Protein AF-A0A8S2MDT3-F1 (afdb_monomer_lite)

Structure (mmCIF, N/CA/C/O backbone):
data_AF-A0A8S2MDT3-F1
#
_entry.id   AF-A0A8S2MDT3-F1
#
loop_
_atom_site.group_PDB
_atom_site.id
_atom_site.type_symbol
_atom_site.label_atom_id
_atom_site.label_alt_id
_atom_site.label_comp_id
_atom_site.label_asym_id
_atom_site.label_entity_id
_atom_site.label_seq_id
_atom_site.pdbx_PDB_ins_code
_atom_site.Cartn_x
_atom_site.Cartn_y
_atom_site.Cartn_z
_atom_site.occupancy
_atom_site.B_iso_or_equiv
_atom_site.auth_seq_id
_atom_site.auth_comp_id
_atom_site.auth_asym_id
_atom_site.auth_atom_id
_atom_site.pdbx_PDB_model_num
ATOM 1 N N . MET A 1 1 ? 21.316 -7.106 12.745 1.00 32.84 1 MET A N 1
ATOM 2 C CA . MET A 1 1 ? 19.859 -7.212 12.978 1.00 32.84 1 MET A CA 1
ATOM 3 C C . MET A 1 1 ? 19.404 -5.914 13.619 1.00 32.84 1 MET A C 1
ATOM 5 O O . MET A 1 1 ? 19.834 -5.624 14.725 1.00 32.84 1 MET A O 1
ATOM 9 N N . LEU A 1 2 ? 18.667 -5.089 12.878 1.00 38.81 2 LEU A N 1
ATOM 10 C CA . LEU A 1 2 ? 18.285 -3.731 13.274 1.00 38.81 2 LEU A CA 1
ATOM 11 C C . LEU A 1 2 ? 16.932 -3.779 14.002 1.00 38.81 2 LEU A C 1
ATOM 13 O O . LEU A 1 2 ? 15.963 -4.286 13.447 1.00 38.81 2 LEU A O 1
ATOM 17 N N . THR A 1 3 ? 16.862 -3.289 15.241 1.00 41.12 3 THR A N 1
ATOM 18 C CA . THR A 1 3 ? 15.637 -3.253 16.059 1.00 41.12 3 THR A CA 1
ATOM 19 C C . THR A 1 3 ? 15.026 -1.842 16.036 1.00 41.12 3 THR A C 1
ATOM 21 O O . THR A 1 3 ? 15.688 -0.843 16.307 1.00 41.12 3 THR A O 1
ATOM 24 N N . GLY A 1 4 ? 13.751 -1.744 15.647 1.00 45.62 4 GLY A N 1
ATOM 25 C CA . GLY A 1 4 ? 13.094 -0.524 15.151 1.00 45.62 4 GLY A CA 1
ATOM 26 C C . GLY A 1 4 ? 12.649 0.538 16.166 1.00 45.62 4 GLY A C 1
ATOM 27 O O . GLY A 1 4 ? 11.610 1.148 15.945 1.00 45.62 4 GLY A O 1
ATOM 28 N N . ARG A 1 5 ? 13.370 0.780 17.271 1.00 46.94 5 ARG A N 1
ATOM 29 C CA . ARG A 1 5 ? 12.983 1.833 18.246 1.00 46.94 5 ARG A CA 1
ATOM 30 C C . ARG A 1 5 ? 13.862 3.087 18.264 1.00 46.94 5 ARG A C 1
ATOM 32 O O . ARG A 1 5 ? 13.459 4.065 18.879 1.00 46.94 5 ARG A O 1
ATOM 39 N N . GLU A 1 6 ? 15.006 3.094 17.581 1.00 46.22 6 GLU A N 1
ATOM 40 C CA . GLU A 1 6 ? 15.964 4.221 17.633 1.00 46.22 6 GLU A CA 1
ATOM 41 C C . GLU A 1 6 ? 16.074 5.022 16.325 1.00 46.22 6 GLU A C 1
ATOM 43 O O . GLU A 1 6 ? 16.873 5.954 16.234 1.00 46.22 6 GLU A O 1
ATOM 48 N N . LYS A 1 7 ? 15.302 4.666 15.290 1.00 50.81 7 LYS A N 1
ATOM 49 C CA . LYS A 1 7 ? 15.446 5.245 13.948 1.00 50.81 7 LYS A CA 1
ATOM 50 C C . LYS A 1 7 ? 14.101 5.592 13.318 1.00 50.81 7 LYS A C 1
ATOM 52 O O . LYS A 1 7 ? 13.129 4.858 13.484 1.00 50.81 7 LYS A O 1
ATOM 57 N N . SER A 1 8 ? 14.091 6.678 12.552 1.00 58.50 8 SER A N 1
ATOM 58 C CA . SER A 1 8 ? 12.961 7.137 11.743 1.00 58.50 8 SER A CA 1
ATOM 59 C C . SER A 1 8 ? 13.223 6.849 10.266 1.00 58.50 8 SER A C 1
ATOM 61 O O . SER A 1 8 ? 14.366 6.910 9.806 1.00 58.50 8 SER A O 1
ATOM 63 N N . PHE A 1 9 ? 12.159 6.559 9.518 1.00 63.09 9 PHE A N 1
ATOM 64 C CA . PHE A 1 9 ? 12.210 6.374 8.069 1.00 63.09 9 PHE A CA 1
ATOM 65 C C . PHE A 1 9 ? 11.435 7.492 7.379 1.00 63.09 9 PHE A C 1
ATOM 67 O O . PHE A 1 9 ? 10.331 7.833 7.799 1.00 63.09 9 PHE A O 1
ATOM 74 N N . LEU A 1 10 ? 12.014 8.061 6.324 1.00 57.59 10 LEU A N 1
ATOM 75 C CA . LEU A 1 10 ? 11.386 9.099 5.506 1.00 57.59 10 LEU A CA 1
ATOM 76 C C . LEU A 1 10 ? 11.577 8.770 4.026 1.00 57.59 10 LEU A C 1
ATOM 78 O O . LEU A 1 10 ? 12.636 8.290 3.617 1.00 57.59 10 LEU A O 1
ATOM 82 N N . LEU A 1 11 ? 10.564 9.049 3.209 1.00 53.41 11 LEU A N 1
ATOM 83 C CA . LEU A 1 11 ? 10.695 9.002 1.756 1.00 53.41 11 LEU A CA 1
ATOM 84 C C . LEU A 1 11 ? 11.278 10.334 1.273 1.00 53.41 11 LEU A C 1
ATOM 86 O O . LEU A 1 11 ? 10.765 11.399 1.618 1.00 53.41 11 LEU A O 1
ATOM 90 N N . ARG A 1 12 ? 12.334 10.290 0.452 1.00 48.59 12 ARG A N 1
ATOM 91 C CA . ARG A 1 12 ? 12.869 11.486 -0.211 1.00 48.59 12 ARG A CA 1
ATOM 92 C C . ARG A 1 12 ? 12.790 11.330 -1.723 1.00 48.59 12 ARG A C 1
ATOM 94 O O . ARG A 1 12 ? 13.368 10.408 -2.301 1.00 48.59 12 ARG A O 1
ATOM 101 N N . LEU A 1 13 ? 12.121 12.287 -2.359 1.00 44.75 13 LEU A N 1
ATOM 102 C CA . LEU A 1 13 ? 12.128 12.462 -3.807 1.00 44.75 13 LEU A CA 1
ATOM 103 C C . LEU A 1 13 ? 13.533 12.919 -4.218 1.00 44.75 13 LEU A C 1
ATOM 105 O O . LEU A 1 13 ? 13.969 14.021 -3.884 1.00 44.75 13 LEU A O 1
ATOM 109 N N . ASN A 1 14 ? 14.270 12.048 -4.897 1.00 43.12 14 ASN A N 1
ATOM 110 C CA . ASN A 1 14 ? 15.526 12.392 -5.553 1.00 43.12 14 ASN A CA 1
ATOM 111 C C . ASN A 1 14 ? 15.372 11.994 -7.020 1.00 43.12 14 ASN A C 1
ATOM 113 O O . ASN A 1 14 ? 14.914 10.882 -7.291 1.00 43.12 14 ASN A O 1
ATOM 117 N N . ALA A 1 15 ? 15.722 12.904 -7.933 1.00 41.62 15 ALA A N 1
ATOM 118 C CA . ALA A 1 15 ? 15.142 13.065 -9.275 1.00 41.62 15 ALA A CA 1
ATOM 119 C C . ALA A 1 15 ? 15.153 11.851 -10.233 1.00 41.62 15 ALA A C 1
ATOM 121 O O . ALA A 1 15 ? 14.621 11.960 -11.331 1.00 41.62 15 ALA A O 1
ATOM 122 N N . PHE A 1 16 ? 15.717 10.701 -9.855 1.00 56.53 16 PHE A N 1
ATOM 123 C CA . PHE A 1 16 ? 15.832 9.548 -10.750 1.00 56.53 16 PHE A CA 1
ATOM 124 C C . PHE A 1 16 ? 15.476 8.178 -10.161 1.00 56.53 16 PHE A C 1
ATOM 126 O O . PHE A 1 16 ? 15.268 7.263 -10.950 1.00 56.53 16 PHE A O 1
ATOM 133 N N . LEU A 1 17 ? 15.387 7.994 -8.836 1.00 65.56 17 LEU A N 1
ATOM 134 C CA . LEU A 1 17 ? 15.218 6.645 -8.254 1.00 65.56 17 LEU A CA 1
ATOM 135 C C . LEU A 1 17 ? 14.200 6.532 -7.120 1.00 65.56 17 LEU A C 1
ATOM 137 O O . LEU A 1 17 ? 13.718 5.426 -6.915 1.00 65.56 17 LEU A O 1
ATOM 141 N N . ASN A 1 18 ? 13.859 7.634 -6.438 1.00 84.56 18 ASN A N 1
ATOM 142 C CA . ASN A 1 18 ? 13.083 7.660 -5.189 1.00 84.56 18 ASN A CA 1
ATOM 143 C C . ASN A 1 18 ? 13.621 6.700 -4.110 1.00 84.56 18 ASN A C 1
ATOM 145 O O . ASN A 1 18 ? 13.742 5.488 -4.286 1.00 84.56 18 ASN A O 1
ATOM 149 N N . ILE A 1 19 ? 13.997 7.268 -2.966 1.00 85.31 19 ILE A N 1
ATOM 150 C CA . ILE A 1 19 ? 14.724 6.535 -1.929 1.00 85.31 19 ILE A CA 1
ATOM 151 C C . ILE A 1 19 ? 13.962 6.550 -0.615 1.00 85.31 19 ILE A C 1
ATOM 153 O O . ILE A 1 19 ? 13.401 7.577 -0.222 1.00 85.31 19 ILE A O 1
ATOM 157 N N . LEU A 1 20 ? 14.012 5.425 0.089 1.00 86.50 20 LEU A N 1
ATOM 158 C CA . LEU A 1 20 ? 13.668 5.370 1.499 1.00 86.50 20 LEU A CA 1
ATOM 159 C C . LEU A 1 20 ? 14.947 5.585 2.301 1.00 86.50 20 LEU A C 1
ATOM 161 O O . LEU A 1 20 ? 15.916 4.837 2.139 1.00 86.50 20 LEU A O 1
ATOM 165 N N . VAL A 1 21 ? 14.959 6.604 3.153 1.00 89.00 21 VAL A N 1
ATOM 166 C CA . VAL A 1 21 ? 16.099 6.903 4.020 1.00 89.00 21 VAL A CA 1
ATOM 167 C C . VAL A 1 21 ? 15.823 6.464 5.448 1.00 89.00 21 VAL A C 1
ATOM 169 O O . VAL A 1 21 ? 14.686 6.504 5.911 1.00 89.00 21 VAL A O 1
ATOM 172 N N . CYS A 1 22 ? 16.883 6.064 6.138 1.00 87.81 22 CYS A N 1
ATOM 173 C CA . CYS A 1 22 ? 16.899 5.792 7.566 1.00 87.81 22 CYS A CA 1
ATOM 174 C C . CYS A 1 22 ? 17.744 6.871 8.249 1.00 87.81 22 CYS A C 1
ATOM 176 O O . CYS A 1 22 ? 18.807 7.223 7.746 1.00 87.81 22 CYS A O 1
ATOM 178 N N . LEU A 1 23 ? 17.292 7.393 9.384 1.00 89.94 23 LEU A N 1
ATOM 179 C CA . LEU A 1 23 ? 17.988 8.440 10.133 1.00 89.94 23 LEU A CA 1
ATOM 180 C C . LEU A 1 23 ? 17.752 8.277 11.638 1.00 89.94 23 LEU A C 1
ATOM 182 O O . LEU A 1 23 ? 16.787 7.631 12.055 1.00 89.94 23 LEU A O 1
ATOM 186 N N . GLY A 1 24 ? 18.639 8.852 12.450 1.00 82.12 24 GLY A N 1
ATOM 187 C CA . GLY A 1 24 ? 18.414 9.003 13.885 1.00 82.12 24 GLY A CA 1
ATOM 188 C C . GLY A 1 24 ? 17.185 9.873 14.156 1.00 82.12 24 GLY A C 1
ATOM 189 O O . GLY A 1 24 ? 16.818 10.717 13.338 1.00 82.12 24 GLY A O 1
ATOM 190 N N . ILE A 1 25 ? 16.534 9.669 15.305 1.00 85.19 25 ILE A N 1
ATOM 191 C CA . ILE A 1 25 ? 15.356 10.464 15.713 1.00 85.19 25 ILE A CA 1
ATOM 192 C C . ILE A 1 25 ? 15.689 11.966 15.785 1.00 85.19 25 ILE A C 1
ATOM 194 O O . ILE A 1 25 ? 14.835 12.806 15.520 1.00 85.19 25 ILE A O 1
ATOM 198 N N . ASP A 1 26 ? 16.943 12.297 16.086 1.00 84.44 26 ASP A N 1
ATOM 199 C CA . ASP A 1 26 ? 17.492 13.654 16.112 1.00 84.44 26 ASP A CA 1
ATOM 200 C C . ASP A 1 26 ? 17.796 14.242 14.718 1.00 84.44 26 ASP A C 1
ATOM 202 O O . ASP A 1 26 ? 18.286 15.365 14.616 1.00 84.44 26 ASP A O 1
ATOM 206 N N . GLY A 1 27 ? 17.527 13.503 13.638 1.00 85.50 27 GLY A N 1
ATOM 207 C CA . GLY A 1 27 ? 17.833 13.918 12.269 1.00 85.50 27 GLY A CA 1
ATOM 208 C C . GLY A 1 27 ? 19.234 13.537 11.784 1.00 85.50 27 GLY A C 1
ATOM 209 O O . GLY A 1 27 ? 19.546 13.749 10.611 1.00 85.50 27 GLY A O 1
ATOM 210 N N . SER A 1 28 ? 20.089 12.981 12.646 1.00 88.00 28 SER A N 1
ATOM 211 C CA . SER A 1 28 ? 21.475 12.651 12.307 1.00 88.00 28 SER A CA 1
ATOM 212 C C . SER A 1 28 ? 21.601 11.344 11.511 1.00 88.00 28 SER A C 1
ATOM 214 O O . SER A 1 28 ? 20.660 10.556 11.399 1.00 88.00 28 SER A O 1
ATOM 216 N N . ASN A 1 29 ? 22.801 11.081 10.979 1.00 90.12 29 ASN A N 1
ATOM 217 C CA . ASN A 1 29 ? 23.184 9.781 10.408 1.00 90.12 29 ASN A CA 1
ATOM 218 C C . ASN A 1 29 ? 22.249 9.267 9.297 1.00 90.12 29 ASN A C 1
ATOM 220 O O . ASN A 1 29 ? 21.955 8.074 9.226 1.00 90.12 29 ASN A O 1
ATOM 224 N N . GLN A 1 30 ? 21.776 10.167 8.433 1.00 89.81 30 GLN A N 1
ATOM 225 C CA . GLN A 1 30 ? 20.915 9.803 7.314 1.00 89.81 30 GLN A CA 1
ATOM 226 C C . GLN A 1 30 ? 21.643 8.861 6.342 1.00 89.81 30 GLN A C 1
ATOM 228 O O . GLN A 1 30 ? 22.677 9.211 5.772 1.00 89.81 30 GLN A O 1
ATOM 233 N N . THR A 1 31 ? 21.055 7.696 6.083 1.00 89.12 31 THR A N 1
ATOM 234 C CA . THR A 1 31 ? 21.530 6.723 5.094 1.00 89.12 31 THR A CA 1
ATOM 235 C C . THR A 1 31 ? 20.406 6.308 4.149 1.00 89.12 31 THR A C 1
ATOM 237 O O . THR A 1 31 ? 19.223 6.373 4.486 1.00 89.12 31 THR A O 1
ATOM 240 N N . THR A 1 32 ? 20.761 5.888 2.932 1.00 90.25 32 THR A N 1
ATOM 241 C CA . THR A 1 32 ? 19.789 5.278 2.010 1.00 90.25 32 THR A CA 1
ATOM 242 C C . THR A 1 32 ? 19.553 3.836 2.430 1.00 90.25 32 THR A C 1
ATOM 244 O O . THR A 1 32 ? 20.489 3.040 2.422 1.00 90.25 32 THR A O 1
ATOM 247 N N . PHE A 1 33 ? 18.309 3.503 2.771 1.00 91.62 33 PHE A N 1
ATOM 248 C CA . PHE A 1 33 ? 17.921 2.151 3.156 1.00 91.62 33 PHE A CA 1
ATOM 249 C C . PHE A 1 33 ? 17.527 1.311 1.943 1.00 91.62 33 PHE A C 1
ATOM 251 O O . PHE A 1 33 ? 17.997 0.194 1.798 1.00 91.62 33 PHE A O 1
ATOM 258 N N . THR A 1 34 ? 16.710 1.845 1.035 1.00 93.88 34 THR A N 1
ATOM 259 C CA . THR A 1 34 ? 16.328 1.185 -0.228 1.00 93.88 34 THR A CA 1
ATOM 260 C C . THR A 1 34 ? 15.988 2.234 -1.289 1.00 93.88 34 THR A C 1
ATOM 262 O O . THR A 1 34 ? 15.888 3.427 -0.983 1.00 93.88 34 THR A O 1
ATOM 265 N N . TYR A 1 35 ? 15.843 1.810 -2.541 1.00 94.31 35 TYR A N 1
ATOM 266 C CA . TYR A 1 35 ? 15.584 2.675 -3.684 1.00 94.31 35 TYR A CA 1
ATOM 267 C C . TYR A 1 35 ? 14.746 1.953 -4.746 1.00 94.31 35 TYR A C 1
ATOM 269 O O . TYR A 1 35 ? 14.527 0.743 -4.685 1.00 94.31 35 TYR A O 1
ATOM 277 N N . GLY A 1 36 ? 14.256 2.698 -5.733 1.00 95.44 36 GLY A N 1
ATOM 278 C CA . GLY A 1 36 ? 13.429 2.133 -6.795 1.00 95.44 36 GLY A CA 1
ATOM 279 C C . GLY A 1 36 ? 11.991 1.875 -6.372 1.00 95.44 36 GLY A C 1
ATOM 280 O O . GLY A 1 36 ? 11.369 0.947 -6.877 1.00 95.44 36 GLY A O 1
ATOM 281 N N . LEU A 1 37 ? 11.461 2.711 -5.482 1.00 94.06 37 LEU A N 1
ATOM 282 C CA . LEU A 1 37 ? 10.058 2.715 -5.075 1.00 94.06 37 LEU A CA 1
ATOM 283 C C . LEU A 1 37 ? 9.390 3.986 -5.612 1.00 94.06 37 LEU A C 1
ATOM 285 O O . LEU A 1 37 ? 9.894 5.074 -5.356 1.00 94.06 37 LEU A O 1
ATOM 289 N N . ARG A 1 38 ? 8.263 3.903 -6.328 1.00 94.81 38 ARG A N 1
ATOM 290 C CA . ARG A 1 38 ? 7.631 5.104 -6.907 1.00 94.81 38 ARG A CA 1
ATOM 291 C C . ARG A 1 38 ? 7.094 6.056 -5.837 1.00 94.81 38 ARG A C 1
ATOM 293 O O . ARG A 1 38 ? 7.578 7.178 -5.728 1.00 94.81 38 ARG A O 1
ATOM 300 N N . ASN A 1 39 ? 6.065 5.646 -5.104 1.00 93.44 39 ASN A N 1
ATOM 301 C CA . ASN A 1 39 ? 5.396 6.483 -4.113 1.00 93.44 39 ASN A CA 1
ATOM 302 C C . ASN A 1 39 ? 4.998 5.636 -2.904 1.00 93.44 39 ASN A C 1
ATOM 304 O O . ASN A 1 39 ? 3.945 4.996 -2.888 1.00 93.44 39 ASN A O 1
ATOM 308 N N . THR A 1 40 ? 5.884 5.600 -1.913 1.00 91.19 40 THR A N 1
ATOM 309 C CA . THR A 1 40 ? 5.750 4.763 -0.721 1.00 91.19 40 THR A CA 1
ATOM 310 C C . THR A 1 40 ? 5.150 5.553 0.430 1.00 91.19 40 THR A C 1
ATOM 312 O O . THR A 1 40 ? 5.842 6.368 1.039 1.00 91.19 40 THR A O 1
ATOM 315 N N . VAL A 1 41 ? 3.872 5.315 0.722 1.00 88.31 41 VAL A N 1
ATOM 316 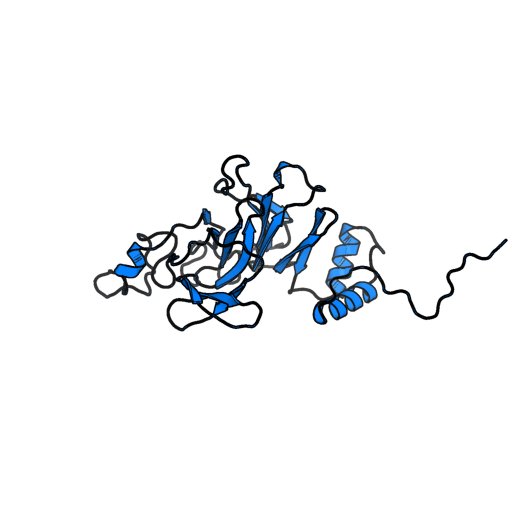C CA . VAL A 1 41 ? 3.123 6.105 1.716 1.00 88.31 41 VAL A CA 1
ATOM 317 C C . VAL A 1 41 ? 2.895 5.323 3.010 1.00 88.31 41 VAL A C 1
ATOM 319 O O . VAL A 1 41 ? 3.166 5.839 4.092 1.00 88.31 41 VAL A O 1
ATOM 322 N N . GLY A 1 42 ? 2.464 4.063 2.915 1.00 90.75 42 GLY A N 1
ATOM 323 C CA . GLY A 1 42 ? 2.283 3.195 4.074 1.00 90.75 42 GLY A CA 1
ATOM 324 C C . GLY A 1 42 ? 3.590 2.512 4.456 1.00 90.75 42 GLY A C 1
ATOM 325 O O . GLY A 1 42 ? 4.225 1.873 3.619 1.00 90.75 42 GLY A O 1
ATOM 326 N N . LEU A 1 43 ? 3.982 2.624 5.726 1.00 94.19 43 LEU A N 1
ATOM 327 C CA . LEU A 1 43 ? 5.133 1.933 6.306 1.00 94.19 43 LEU A CA 1
ATOM 328 C C . LEU A 1 43 ? 4.747 1.359 7.669 1.00 94.19 43 LEU A C 1
ATOM 330 O O . LEU A 1 43 ? 4.199 2.072 8.516 1.00 94.19 43 LEU A O 1
ATOM 334 N N . ALA A 1 44 ? 5.071 0.088 7.904 1.00 94.38 44 ALA A N 1
ATOM 335 C CA . ALA A 1 44 ? 4.964 -0.511 9.228 1.00 94.38 44 ALA A CA 1
ATOM 336 C C . ALA A 1 44 ? 5.955 -1.662 9.416 1.00 94.38 44 ALA A C 1
ATOM 338 O O . ALA A 1 44 ? 6.267 -2.410 8.489 1.00 94.38 44 ALA A O 1
ATOM 339 N N . PHE A 1 45 ? 6.402 -1.838 10.655 1.00 96.31 45 PHE A N 1
ATOM 340 C CA . PHE A 1 45 ? 7.147 -3.022 11.061 1.00 96.31 45 PHE A CA 1
ATOM 341 C C . PHE A 1 45 ? 6.180 -4.147 11.412 1.00 96.31 45 PHE A C 1
ATOM 343 O O . PHE A 1 45 ? 5.238 -3.943 12.182 1.00 96.31 45 PHE A O 1
ATOM 350 N N . HIS A 1 46 ? 6.423 -5.339 10.873 1.00 97.62 46 HIS A N 1
ATOM 351 C CA . HIS A 1 46 ? 5.665 -6.521 11.259 1.00 97.62 46 HIS A CA 1
ATOM 352 C C . HIS A 1 46 ? 5.910 -6.826 12.752 1.00 97.62 46 HIS A C 1
ATOM 354 O O . HIS A 1 46 ? 7.067 -6.899 13.172 1.00 97.62 46 HIS A O 1
ATOM 360 N N . PRO A 1 47 ? 4.858 -7.024 13.569 1.00 95.81 47 PRO A N 1
ATOM 361 C CA . PRO A 1 47 ? 4.953 -6.973 15.032 1.00 95.81 47 PRO A CA 1
ATOM 362 C C . PRO A 1 47 ? 5.757 -8.117 15.661 1.00 95.81 47 PRO A C 1
ATOM 364 O O . PRO A 1 47 ? 6.162 -8.007 16.816 1.00 95.81 47 PRO A O 1
ATOM 367 N N . ILE A 1 48 ? 5.973 -9.213 14.927 1.00 96.19 48 ILE A N 1
ATOM 368 C CA . ILE A 1 48 ? 6.723 -10.379 15.418 1.00 96.19 48 ILE A CA 1
ATOM 369 C C . ILE A 1 48 ? 8.150 -10.403 14.869 1.00 96.19 48 ILE A C 1
ATOM 371 O O . ILE A 1 48 ? 9.097 -10.661 15.605 1.00 96.19 48 ILE A O 1
ATOM 375 N N . THR A 1 49 ? 8.314 -10.143 13.572 1.00 96.56 49 THR A N 1
ATOM 376 C CA . THR A 1 49 ? 9.610 -10.293 12.887 1.00 96.56 49 THR A CA 1
ATOM 377 C C . THR A 1 49 ? 10.422 -9.005 12.875 1.00 96.56 49 THR A C 1
ATOM 379 O O . THR A 1 49 ? 11.626 -9.060 12.655 1.00 96.56 49 THR A O 1
ATOM 382 N N . ASN A 1 50 ? 9.785 -7.852 13.117 1.00 95.75 50 ASN A N 1
ATOM 383 C CA . ASN A 1 50 ? 10.349 -6.518 12.898 1.00 95.75 50 ASN A CA 1
ATOM 384 C C . ASN A 1 50 ? 10.843 -6.281 11.461 1.00 95.75 50 ASN A C 1
ATOM 386 O O . ASN A 1 50 ? 11.637 -5.374 11.221 1.00 95.75 50 ASN A O 1
ATOM 390 N N . ASP A 1 51 ? 10.348 -7.058 10.498 1.00 96.38 51 ASP A N 1
ATOM 391 C CA . ASP A 1 51 ? 10.568 -6.781 9.084 1.00 96.38 51 ASP A CA 1
ATOM 392 C C . ASP A 1 51 ? 9.814 -5.501 8.700 1.00 96.38 51 ASP A C 1
ATOM 394 O O . ASP A 1 51 ? 8.637 -5.344 9.040 1.00 96.38 51 ASP A O 1
ATOM 398 N N . LEU A 1 52 ? 10.477 -4.593 7.981 1.00 96.25 52 LEU A N 1
ATOM 399 C CA . LEU A 1 52 ? 9.836 -3.399 7.439 1.00 96.25 52 LEU A CA 1
ATOM 400 C C . LEU A 1 52 ? 9.016 -3.776 6.207 1.00 96.25 52 LEU A C 1
ATOM 402 O O . LEU A 1 52 ? 9.561 -4.293 5.233 1.00 96.25 52 LEU A O 1
ATOM 406 N N . TYR A 1 53 ? 7.725 -3.476 6.233 1.00 98.12 53 TYR A N 1
ATOM 407 C CA . TYR A 1 53 ? 6.853 -3.574 5.075 1.00 98.12 53 TYR A CA 1
ATOM 408 C C . TYR A 1 53 ? 6.385 -2.197 4.640 1.00 98.12 53 TYR A C 1
ATOM 410 O O . TYR A 1 53 ? 6.243 -1.281 5.456 1.00 98.12 53 TYR A O 1
ATOM 418 N N . VAL A 1 54 ? 6.118 -2.078 3.344 1.00 97.25 54 VAL A N 1
ATOM 419 C CA . VAL A 1 54 ? 5.601 -0.851 2.759 1.00 97.25 54 VAL A CA 1
ATOM 420 C C . VAL A 1 54 ? 4.476 -1.116 1.779 1.00 97.25 54 VAL A C 1
ATOM 422 O O . VAL A 1 54 ? 4.363 -2.215 1.231 1.00 97.25 54 VAL A O 1
ATOM 425 N N . THR A 1 55 ? 3.690 -0.078 1.518 1.00 97.19 55 THR A N 1
ATOM 426 C CA . THR A 1 55 ? 2.811 -0.001 0.355 1.00 97.19 55 THR A CA 1
ATOM 427 C C . THR A 1 55 ? 3.354 1.008 -0.643 1.00 97.19 55 THR A C 1
ATOM 429 O O . THR A 1 55 ? 3.878 2.052 -0.253 1.00 97.19 55 THR A O 1
ATOM 432 N N . CYS A 1 56 ? 3.230 0.717 -1.932 1.00 96.44 56 CYS A N 1
ATOM 433 C CA . CYS A 1 56 ? 3.668 1.612 -2.993 1.00 96.44 56 CYS A CA 1
ATOM 434 C C . CYS A 1 56 ? 2.558 1.802 -4.018 1.00 96.44 56 CYS A C 1
ATOM 436 O O . CYS A 1 56 ? 1.989 0.823 -4.501 1.00 96.44 56 CYS A O 1
ATOM 438 N N . GLN A 1 57 ? 2.300 3.062 -4.362 1.00 96.81 57 GLN A N 1
ATOM 439 C CA . GLN A 1 57 ? 1.493 3.398 -5.527 1.00 96.81 57 GLN A CA 1
ATOM 440 C C . GLN A 1 57 ? 2.372 3.372 -6.765 1.00 96.81 57 GLN A C 1
ATOM 442 O O . GLN A 1 57 ? 3.437 3.999 -6.772 1.00 96.81 57 GLN A O 1
ATOM 447 N N . GLU A 1 58 ? 1.946 2.657 -7.794 1.00 95.12 58 GLU A N 1
ATOM 448 C CA . GLU A 1 58 ? 2.729 2.445 -9.006 1.00 95.12 58 GLU A CA 1
ATOM 449 C C . GLU A 1 58 ? 2.390 3.437 -10.121 1.00 95.12 58 GLU A C 1
ATOM 451 O O . GLU A 1 58 ? 1.634 4.388 -9.932 1.00 95.12 58 GLU A O 1
ATOM 456 N N . ARG A 1 59 ? 3.103 3.327 -11.244 1.00 93.69 59 ARG A N 1
ATOM 457 C CA . ARG A 1 59 ? 3.011 4.255 -12.377 1.00 93.69 59 ARG A CA 1
ATOM 458 C C . ARG A 1 59 ? 1.631 4.362 -13.007 1.00 93.69 59 ARG A C 1
ATOM 460 O O . ARG A 1 59 ? 0.937 3.384 -13.249 1.00 93.69 59 ARG A O 1
ATOM 467 N N . ASP A 1 60 ? 1.406 5.587 -13.455 1.00 94.81 60 ASP A N 1
ATOM 468 C CA . ASP A 1 60 ? 0.295 6.044 -14.264 1.00 94.81 60 ASP A CA 1
ATOM 469 C C . ASP A 1 60 ? 0.538 5.851 -15.776 1.00 94.81 60 ASP A C 1
ATOM 471 O O . ASP A 1 60 ? 1.686 5.703 -16.229 1.00 94.81 60 ASP A O 1
ATOM 475 N N . GLU A 1 61 ? -0.556 5.920 -16.546 1.00 94.00 61 GLU A N 1
ATOM 476 C CA . GLU A 1 61 ? -0.591 6.038 -18.018 1.00 94.00 61 GLU A CA 1
ATOM 477 C C . GLU A 1 61 ? -0.082 4.805 -18.791 1.00 94.00 61 GLU A C 1
ATOM 479 O O . GLU A 1 61 ? 0.457 4.925 -19.890 1.00 94.00 61 GLU A O 1
ATOM 484 N N . LEU A 1 62 ? -0.258 3.602 -18.231 1.00 95.25 62 LEU A N 1
ATOM 485 C CA . LEU A 1 62 ? -0.002 2.326 -18.924 1.00 95.25 62 LEU A CA 1
ATOM 486 C C . LEU A 1 62 ? -1.270 1.482 -19.139 1.00 95.25 62 LEU A C 1
ATOM 488 O O . LEU A 1 62 ? -1.181 0.302 -19.479 1.00 95.25 62 LEU A O 1
ATOM 492 N N . GLY A 1 63 ? -2.439 2.109 -18.998 1.00 95.19 63 GLY A N 1
ATOM 493 C CA . GLY A 1 63 ? -3.754 1.489 -19.154 1.00 95.19 63 GLY A CA 1
ATOM 494 C C . GLY A 1 63 ? -4.462 1.230 -17.824 1.00 95.19 63 GLY A C 1
ATOM 495 O O . GLY A 1 63 ? -3.925 1.477 -16.748 1.00 95.19 63 GLY A O 1
ATOM 496 N N . ASP A 1 64 ? -5.689 0.722 -17.904 1.00 95.94 64 ASP A N 1
ATOM 497 C CA . ASP A 1 64 ? -6.577 0.578 -16.740 1.00 95.94 64 ASP A CA 1
ATOM 498 C C . ASP A 1 64 ? -6.133 -0.502 -15.744 1.00 95.94 64 ASP A C 1
ATOM 500 O O . ASP A 1 64 ? -6.516 -0.442 -14.573 1.00 95.94 64 ASP A O 1
ATOM 504 N N . ASP A 1 65 ? -5.352 -1.478 -16.214 1.00 96.06 65 ASP A N 1
ATOM 505 C CA . ASP A 1 65 ? -4.961 -2.674 -15.459 1.00 96.06 65 ASP A CA 1
ATOM 506 C C . ASP A 1 65 ? -3.431 -2.814 -15.314 1.00 96.06 65 ASP A C 1
ATOM 508 O O . ASP A 1 65 ? -2.935 -3.826 -14.814 1.00 96.06 65 ASP A O 1
ATOM 512 N N . LEU A 1 66 ? -2.673 -1.780 -15.705 1.00 95.56 66 LEU A N 1
ATOM 513 C CA . LEU A 1 66 ? -1.254 -1.626 -15.388 1.00 95.56 66 LEU A CA 1
ATOM 514 C C . LEU A 1 66 ? -0.953 -0.197 -14.902 1.00 95.56 66 LEU A C 1
ATOM 516 O O . LEU A 1 66 ? -1.404 0.775 -15.493 1.00 95.56 66 LEU A O 1
ATOM 520 N N . VAL A 1 67 ? -0.129 -0.008 -13.877 1.00 97.00 67 VAL A N 1
ATOM 521 C CA . VAL A 1 67 ? 0.663 -1.011 -13.141 1.00 97.00 67 VAL A CA 1
ATOM 522 C C . VAL A 1 67 ? 0.024 -1.269 -11.767 1.00 97.00 67 VAL A C 1
ATOM 524 O O . VAL A 1 67 ? -0.471 -0.320 -11.161 1.00 97.00 67 VAL A O 1
ATOM 527 N N . PRO A 1 68 ? 0.000 -2.516 -11.254 1.00 97.56 68 PRO A N 1
ATOM 528 C CA . PRO A 1 68 ? -0.525 -2.787 -9.919 1.00 97.56 68 PRO A CA 1
ATOM 529 C C . PRO A 1 68 ? 0.245 -2.022 -8.839 1.00 97.56 68 PRO A C 1
ATOM 531 O O . PRO A 1 68 ? 1.474 -2.093 -8.777 1.00 97.56 68 PRO A O 1
ATOM 534 N N . ASP A 1 69 ? -0.494 -1.365 -7.944 1.00 97.81 69 ASP A N 1
ATOM 535 C CA . ASP A 1 69 ? 0.032 -0.973 -6.635 1.00 97.81 69 ASP A CA 1
ATOM 536 C C . ASP A 1 69 ? 0.470 -2.235 -5.876 1.00 97.81 69 ASP A C 1
ATOM 538 O O . ASP A 1 69 ? 0.075 -3.351 -6.222 1.00 97.81 69 ASP A O 1
ATOM 542 N N . TYR A 1 70 ? 1.268 -2.103 -4.819 1.00 98.00 70 TYR A N 1
ATOM 543 C CA . TYR A 1 70 ? 1.710 -3.293 -4.093 1.00 98.00 70 TYR A CA 1
ATOM 544 C C . TYR A 1 70 ? 1.972 -3.081 -2.613 1.00 98.00 70 TYR A C 1
ATOM 546 O O . TYR A 1 70 ? 2.147 -1.963 -2.127 1.00 98.00 70 TYR A O 1
ATOM 554 N N . PHE A 1 71 ? 2.056 -4.210 -1.915 1.00 98.50 71 PHE A N 1
ATOM 555 C CA . PHE A 1 71 ? 2.567 -4.344 -0.563 1.00 98.50 71 PHE A CA 1
ATOM 556 C C . PHE A 1 71 ? 3.730 -5.331 -0.553 1.00 98.50 71 PHE A C 1
ATOM 558 O O . PHE A 1 71 ? 3.636 -6.418 -1.123 1.00 98.50 71 PHE A O 1
ATOM 565 N N . THR A 1 72 ? 4.841 -4.963 0.081 1.00 98.06 72 THR A N 1
ATOM 566 C CA . THR A 1 72 ? 6.025 -5.826 0.112 1.00 98.06 72 THR A CA 1
ATOM 567 C C . THR A 1 72 ? 6.917 -5.556 1.307 1.00 98.06 72 THR A C 1
ATOM 569 O O . THR A 1 72 ? 6.976 -4.437 1.822 1.00 98.06 72 THR A O 1
ATOM 572 N N . ARG A 1 73 ? 7.660 -6.582 1.725 1.00 97.50 73 ARG A N 1
ATOM 573 C CA . ARG A 1 73 ? 8.796 -6.402 2.627 1.00 97.50 73 ARG A CA 1
ATOM 574 C C . ARG A 1 73 ? 9.914 -5.653 1.914 1.00 97.50 73 ARG A C 1
ATOM 576 O O . ARG A 1 73 ? 10.275 -6.000 0.787 1.00 97.50 73 ARG A O 1
ATOM 583 N N . ILE A 1 74 ? 10.506 -4.695 2.616 1.00 94.75 74 ILE A N 1
ATOM 584 C CA . ILE A 1 74 ? 11.687 -3.966 2.177 1.00 94.75 74 ILE A CA 1
ATOM 585 C C . ILE A 1 74 ? 12.962 -4.635 2.678 1.00 94.75 74 ILE A C 1
ATOM 587 O O . ILE A 1 74 ? 13.083 -4.989 3.850 1.00 94.75 74 ILE A O 1
ATOM 591 N N . GLN A 1 75 ? 13.923 -4.774 1.771 1.00 93.50 75 GLN A N 1
ATOM 592 C CA . GLN A 1 75 ? 15.279 -5.213 2.065 1.00 93.50 75 GLN A CA 1
ATOM 593 C C . GLN A 1 75 ? 16.233 -4.024 2.005 1.00 93.50 75 GLN A C 1
ATOM 595 O O . GLN A 1 75 ? 16.116 -3.162 1.129 1.00 93.50 75 GLN A O 1
ATOM 600 N N . GLU A 1 76 ? 17.198 -3.998 2.920 1.00 92.88 76 GLU A N 1
ATOM 601 C CA . GLU A 1 76 ? 18.289 -3.032 2.863 1.00 92.88 76 GLU A CA 1
ATOM 602 C C . GLU A 1 76 ? 19.033 -3.175 1.525 1.00 92.88 76 GLU A C 1
ATOM 604 O O . GLU A 1 76 ? 19.339 -4.279 1.075 1.00 92.88 76 GLU A O 1
ATOM 609 N N . HIS A 1 77 ? 19.249 -2.046 0.857 1.00 93.19 77 HIS A N 1
ATOM 610 C CA . HIS A 1 77 ? 19.805 -1.912 -0.489 1.00 93.19 77 HIS A CA 1
ATOM 611 C C . HIS A 1 77 ? 19.011 -2.600 -1.614 1.00 93.19 77 HIS A C 1
ATOM 613 O O . HIS A 1 77 ? 19.502 -2.674 -2.742 1.00 93.19 77 HIS A O 1
ATOM 619 N N . GLY A 1 78 ? 17.781 -3.051 -1.346 1.00 95.00 78 GLY A N 1
ATOM 620 C CA . GLY A 1 78 ? 16.893 -3.611 -2.362 1.00 95.00 78 GLY A CA 1
ATOM 621 C C . GLY A 1 78 ? 16.491 -2.586 -3.426 1.00 95.00 78 GLY A C 1
ATOM 622 O O . GLY A 1 78 ? 16.431 -1.387 -3.136 1.00 95.00 78 GLY A O 1
ATOM 623 N N . PHE A 1 79 ? 16.197 -3.073 -4.635 1.00 96.62 79 PHE A N 1
ATOM 624 C CA . PHE A 1 79 ? 15.680 -2.288 -5.755 1.00 96.62 79 PHE A CA 1
ATOM 625 C C . PHE A 1 79 ? 14.319 -2.825 -6.203 1.00 96.62 79 PHE A C 1
ATOM 627 O O . PHE A 1 79 ? 14.189 -4.012 -6.494 1.00 96.62 79 PHE A O 1
ATOM 634 N N . TYR A 1 80 ? 13.314 -1.955 -6.294 1.00 96.81 80 TYR A N 1
ATOM 635 C CA . TYR A 1 80 ? 11.920 -2.349 -6.561 1.00 96.81 80 TYR A CA 1
ATOM 636 C C . TYR A 1 80 ? 11.411 -1.905 -7.941 1.00 96.81 80 TYR A C 1
ATOM 638 O O . TYR A 1 80 ? 10.212 -1.786 -8.176 1.00 96.81 80 TYR A O 1
ATOM 646 N N . GLY A 1 81 ? 12.335 -1.706 -8.884 1.00 96.19 81 GLY A N 1
ATOM 647 C CA . GLY A 1 81 ? 12.033 -1.529 -10.305 1.00 96.19 81 GLY A CA 1
ATOM 648 C C . GLY A 1 81 ? 11.924 -0.076 -10.752 1.00 96.19 81 GLY A C 1
ATOM 649 O O . GLY A 1 81 ? 12.389 0.253 -11.846 1.00 96.19 81 GLY A O 1
ATOM 650 N N . TRP A 1 82 ? 11.385 0.827 -9.931 1.00 96.50 82 TRP A N 1
ATOM 651 C CA . TRP A 1 82 ? 11.174 2.213 -10.356 1.00 96.50 82 TRP A CA 1
ATOM 652 C C . TRP A 1 82 ? 12.498 2.938 -10.693 1.00 96.50 82 TRP A C 1
ATOM 654 O O . TRP A 1 82 ? 13.474 2.816 -9.955 1.00 96.50 82 TRP A O 1
ATOM 664 N N . PRO A 1 83 ? 12.564 3.753 -11.765 1.00 95.38 83 PRO A N 1
ATOM 665 C CA . PRO A 1 83 ? 11.537 3.989 -12.779 1.00 95.38 83 PRO A CA 1
ATOM 666 C C . PRO A 1 83 ? 11.626 3.051 -13.997 1.00 95.38 83 PRO A C 1
ATOM 668 O O . PRO A 1 83 ? 10.924 3.303 -14.971 1.00 95.38 83 PRO A O 1
ATOM 671 N N . PHE A 1 84 ? 12.502 2.044 -13.997 1.00 96.69 84 PHE A N 1
ATOM 672 C CA . PHE A 1 84 ? 12.918 1.296 -15.192 1.00 96.69 84 PHE A CA 1
ATOM 673 C C . PHE A 1 84 ? 12.129 0.006 -15.457 1.00 96.69 84 PHE A C 1
ATOM 675 O O . PHE A 1 84 ? 12.035 -0.427 -16.606 1.00 96.69 84 PHE A O 1
ATOM 682 N N . ALA A 1 85 ? 11.572 -0.612 -14.421 1.00 96.62 85 ALA A N 1
ATOM 683 C CA . ALA A 1 85 ? 10.777 -1.833 -14.480 1.00 96.62 85 ALA A CA 1
ATOM 684 C C . ALA A 1 85 ? 9.636 -1.789 -13.456 1.00 96.62 85 ALA A C 1
ATOM 686 O O . ALA A 1 85 ? 9.623 -0.936 -12.569 1.00 96.62 85 ALA A O 1
ATOM 687 N N . TYR A 1 86 ? 8.686 -2.709 -13.584 1.00 96.56 86 TYR A N 1
ATOM 688 C CA . TYR A 1 86 ? 7.607 -2.923 -12.624 1.00 96.56 86 TYR A CA 1
ATOM 689 C C . TYR A 1 86 ? 7.401 -4.422 -12.389 1.00 96.56 86 TYR A C 1
ATOM 691 O O . TYR A 1 86 ? 7.519 -5.209 -13.318 1.00 96.56 86 TYR A O 1
ATOM 699 N N . MET A 1 87 ? 7.074 -4.831 -11.157 1.00 93.88 87 MET A N 1
ATOM 700 C CA . MET A 1 87 ? 6.785 -6.220 -10.730 1.00 93.88 87 MET A CA 1
ATOM 701 C C . MET A 1 87 ? 7.928 -7.252 -10.852 1.00 93.88 87 MET A C 1
ATOM 703 O O . MET A 1 87 ? 8.017 -8.159 -10.026 1.00 93.88 87 MET A O 1
ATOM 707 N N . SER A 1 88 ? 8.775 -7.188 -11.880 1.00 95.38 88 SER A N 1
ATOM 708 C CA . SER A 1 88 ? 9.906 -8.098 -12.094 1.00 95.38 88 SER A CA 1
ATOM 709 C C . SER A 1 88 ? 10.900 -7.524 -13.108 1.00 95.38 88 SER A C 1
ATOM 711 O O . SER A 1 88 ? 10.583 -6.602 -13.859 1.00 95.38 88 SER A O 1
ATOM 713 N N . SER A 1 89 ? 12.089 -8.121 -13.192 1.00 94.81 89 SER A N 1
ATOM 714 C CA . SER A 1 89 ? 13.141 -7.729 -14.141 1.00 94.81 89 SER A CA 1
ATOM 715 C C . SER A 1 89 ? 12.769 -7.917 -15.621 1.00 94.81 89 SER A C 1
ATOM 717 O O . SER A 1 89 ? 13.359 -7.276 -16.487 1.00 94.81 89 SER A O 1
ATOM 719 N N . ASN A 1 90 ? 11.766 -8.742 -15.937 1.00 94.00 90 ASN A N 1
ATOM 720 C CA . ASN A 1 90 ? 11.321 -8.970 -17.319 1.00 94.00 90 ASN A CA 1
ATOM 721 C C . ASN A 1 90 ? 10.330 -7.908 -17.820 1.00 94.00 90 ASN A C 1
ATOM 723 O O . ASN A 1 90 ? 10.057 -7.819 -19.017 1.00 94.00 90 ASN A O 1
ATOM 727 N N . LEU A 1 91 ? 9.784 -7.097 -16.917 1.00 95.44 91 LEU A N 1
ATOM 728 C CA . LEU A 1 91 ? 8.722 -6.142 -17.201 1.00 95.44 91 LEU A CA 1
ATOM 729 C C . LEU A 1 91 ? 9.276 -4.719 -17.143 1.00 95.44 91 LEU A C 1
ATOM 731 O O . LEU A 1 91 ? 9.113 -3.982 -16.175 1.00 95.44 91 LEU A O 1
ATOM 735 N N . THR A 1 92 ? 9.982 -4.344 -18.207 1.00 96.19 92 THR A N 1
ATOM 736 C CA . THR A 1 92 ? 10.574 -3.006 -18.339 1.00 96.19 92 THR A CA 1
ATOM 737 C C . THR A 1 92 ? 9.529 -1.972 -18.737 1.00 96.19 92 THR A C 1
ATOM 739 O O . THR A 1 92 ? 8.674 -2.244 -19.588 1.00 96.19 92 THR A O 1
ATOM 742 N N . ASP A 1 93 ? 9.630 -0.764 -18.183 1.00 96.12 93 ASP A N 1
ATOM 743 C CA . ASP A 1 93 ? 8.744 0.327 -18.573 1.00 96.12 93 ASP A CA 1
ATOM 744 C C . ASP A 1 93 ? 9.046 0.773 -20.017 1.00 96.12 93 ASP A C 1
ATOM 746 O O . ASP A 1 93 ? 10.189 1.126 -20.322 1.00 96.12 93 ASP A O 1
ATOM 750 N N . PRO A 1 94 ? 8.043 0.787 -20.916 1.00 95.12 94 PRO A N 1
ATOM 751 C CA . PRO A 1 94 ? 8.254 1.094 -22.329 1.00 95.12 94 PRO A CA 1
ATOM 752 C C . PRO A 1 94 ? 8.749 2.525 -22.585 1.00 95.12 94 PRO A C 1
ATOM 754 O O . PRO A 1 94 ? 9.401 2.760 -23.597 1.00 95.12 94 PRO A O 1
ATOM 757 N N . ARG A 1 95 ? 8.501 3.467 -21.667 1.00 95.44 95 ARG A N 1
ATOM 758 C CA . ARG A 1 95 ? 8.958 4.865 -21.741 1.00 95.44 95 ARG A CA 1
ATOM 759 C C . ARG A 1 95 ? 10.424 5.028 -21.329 1.00 95.44 95 ARG A C 1
ATOM 761 O O . ARG A 1 95 ? 10.953 6.131 -21.409 1.00 95.44 95 ARG A O 1
ATOM 768 N N . ARG A 1 96 ? 11.069 3.964 -20.835 1.00 95.19 96 ARG A N 1
ATOM 769 C CA . ARG A 1 96 ? 12.470 3.945 -20.371 1.00 95.19 96 ARG A CA 1
ATOM 770 C C . ARG A 1 96 ? 13.318 2.945 -21.162 1.00 95.19 96 ARG A C 1
ATOM 772 O O . ARG A 1 96 ? 14.264 2.360 -20.627 1.00 95.19 96 ARG A O 1
ATOM 779 N N . ARG A 1 97 ? 12.944 2.705 -22.422 1.00 94.69 97 ARG A N 1
ATOM 780 C CA . ARG A 1 97 ? 13.661 1.837 -23.361 1.00 94.69 97 ARG A CA 1
ATOM 781 C C . ARG A 1 97 ? 14.417 2.672 -24.389 1.00 94.69 97 ARG A C 1
ATOM 783 O O . ARG A 1 97 ? 13.930 3.692 -24.864 1.00 94.69 97 ARG A O 1
ATOM 790 N N . LEU A 1 98 ? 15.594 2.189 -24.758 1.00 95.38 98 LEU A N 1
ATOM 791 C CA . LEU A 1 98 ? 16.368 2.663 -25.897 1.00 95.38 98 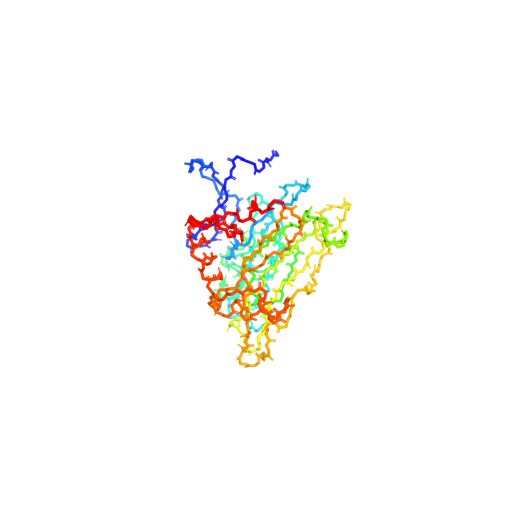LEU A CA 1
ATOM 792 C C . LEU A 1 98 ? 15.719 2.195 -27.213 1.00 95.38 98 LEU A C 1
ATOM 794 O O . LEU A 1 98 ? 14.870 1.303 -27.227 1.00 95.38 98 LEU A O 1
ATOM 798 N N . SER A 1 99 ? 16.156 2.757 -28.343 1.00 94.25 99 SER A N 1
ATOM 799 C CA . SER A 1 99 ? 15.623 2.434 -29.679 1.00 94.25 99 SER A CA 1
ATOM 800 C C . SER A 1 99 ? 15.777 0.962 -30.083 1.00 94.25 99 SER A C 1
ATOM 802 O O . SER A 1 99 ? 14.999 0.460 -30.888 1.00 94.25 99 SER A O 1
ATOM 804 N N . ASN A 1 100 ? 16.746 0.252 -29.502 1.00 92.94 100 ASN A N 1
ATOM 805 C CA . ASN A 1 100 ? 16.957 -1.187 -29.686 1.00 92.94 100 ASN A CA 1
ATOM 806 C C . ASN A 1 100 ? 16.036 -2.063 -28.801 1.00 92.94 100 ASN A C 1
ATOM 808 O O . ASN A 1 100 ? 16.196 -3.280 -28.774 1.00 92.94 100 ASN A O 1
ATOM 812 N N . GLY A 1 101 ? 15.118 -1.458 -28.039 1.00 90.81 101 GLY A N 1
ATOM 813 C CA . GLY A 1 101 ? 14.174 -2.140 -27.153 1.00 90.81 101 GLY A CA 1
ATOM 814 C C . GLY A 1 101 ? 14.711 -2.503 -25.764 1.00 90.81 101 GLY A C 1
ATOM 815 O O . GLY A 1 101 ? 13.930 -2.952 -24.926 1.00 90.81 101 GLY A O 1
ATOM 816 N N . THR A 1 102 ? 16.001 -2.294 -25.473 1.00 93.56 102 THR A N 1
ATOM 817 C CA . THR A 1 102 ? 16.570 -2.562 -24.139 1.00 93.56 102 THR A CA 1
ATOM 818 C C . THR A 1 102 ? 16.282 -1.419 -23.169 1.00 93.56 102 THR A C 1
ATOM 820 O O . THR A 1 102 ? 16.200 -0.269 -23.589 1.00 93.56 102 THR A O 1
ATOM 823 N N . SER A 1 103 ? 16.170 -1.704 -21.868 1.00 95.69 103 SER A N 1
ATOM 824 C CA . SER A 1 103 ? 16.068 -0.653 -20.841 1.00 95.69 103 SER A CA 1
ATOM 825 C C . SER A 1 103 ? 17.280 0.285 -20.869 1.00 95.69 103 SER A C 1
ATOM 827 O O . SER A 1 103 ? 18.394 -0.155 -21.137 1.00 95.69 103 SER A O 1
ATOM 829 N N . GLU A 1 104 ? 17.080 1.558 -20.524 1.00 95.75 104 GLU A N 1
ATOM 830 C CA . GLU A 1 104 ? 18.158 2.529 -20.284 1.00 95.75 104 GLU A CA 1
ATOM 831 C C . GLU A 1 104 ? 19.100 2.119 -19.134 1.00 95.75 104 GLU A C 1
ATOM 833 O O . GLU A 1 104 ? 20.245 2.566 -19.085 1.00 95.75 104 GLU A O 1
ATOM 838 N N . ARG A 1 105 ? 18.626 1.288 -18.192 1.00 95.75 105 ARG A N 1
ATOM 839 C CA . ARG A 1 105 ? 19.391 0.792 -17.032 1.00 95.75 105 ARG A CA 1
ATOM 840 C C . ARG A 1 105 ? 19.210 -0.716 -16.845 1.00 95.75 105 ARG A C 1
ATOM 842 O O . ARG A 1 105 ? 18.531 -1.141 -15.906 1.00 95.75 105 ARG A O 1
ATOM 849 N N . PRO A 1 106 ? 19.780 -1.548 -17.737 1.00 96.25 106 PRO A N 1
ATOM 850 C CA . PRO A 1 106 ? 19.648 -3.003 -17.646 1.00 96.25 106 PRO A CA 1
ATOM 851 C C . PRO A 1 106 ? 20.292 -3.560 -16.368 1.00 96.25 106 PRO A C 1
ATOM 853 O O . PRO A 1 106 ? 19.800 -4.536 -15.805 1.00 96.25 106 PRO A O 1
ATOM 856 N N . ASP A 1 107 ? 21.336 -2.891 -15.874 1.00 96.56 107 ASP A N 1
ATOM 857 C CA . ASP A 1 107 ? 22.002 -3.189 -14.610 1.00 96.56 107 ASP A CA 1
ATOM 858 C C . ASP A 1 107 ? 21.030 -3.094 -13.424 1.00 96.56 107 ASP A C 1
ATOM 860 O O . ASP A 1 107 ? 20.966 -4.015 -12.617 1.00 96.56 107 ASP A O 1
ATOM 864 N N . LEU A 1 108 ? 20.186 -2.056 -13.367 1.00 96.25 108 LEU A N 1
ATOM 865 C CA . LEU A 1 108 ? 19.183 -1.912 -12.306 1.00 96.25 108 LEU A CA 1
ATOM 866 C C . LEU A 1 108 ? 17.970 -2.807 -12.525 1.00 96.25 108 LEU A C 1
ATOM 868 O O . LEU A 1 108 ? 17.487 -3.423 -11.582 1.00 96.25 108 LEU A O 1
ATOM 872 N N . VAL A 1 109 ? 17.491 -2.921 -13.766 1.00 97.19 109 VAL A N 1
ATOM 873 C CA . VAL A 1 109 ? 16.359 -3.798 -14.093 1.00 97.19 109 VAL A CA 1
ATOM 874 C C . VAL A 1 109 ? 16.617 -5.225 -13.612 1.00 97.19 109 VAL A C 1
ATOM 876 O O . VAL A 1 109 ? 15.715 -5.828 -13.032 1.00 97.19 109 VAL A O 1
ATOM 879 N N . SER A 1 110 ? 17.841 -5.740 -13.768 1.00 97.06 110 SER A N 1
ATOM 880 C CA . SER A 1 110 ? 18.196 -7.090 -13.314 1.00 97.06 110 SER A CA 1
ATOM 881 C C . SER A 1 110 ? 18.101 -7.298 -11.793 1.00 97.06 110 SER A C 1
ATOM 883 O O . SER A 1 110 ? 17.936 -8.433 -11.353 1.00 97.06 110 SER A O 1
ATOM 885 N N . LEU A 1 111 ? 18.125 -6.221 -10.998 1.00 96.94 111 LEU A N 1
ATOM 886 C CA . LEU A 1 111 ? 18.004 -6.240 -9.534 1.00 96.94 111 LEU A CA 1
ATOM 887 C C . LEU A 1 111 ? 16.557 -6.099 -9.031 1.00 96.94 111 LEU A C 1
ATOM 889 O O . LEU A 1 111 ? 16.337 -6.095 -7.820 1.00 96.94 111 LEU A O 1
ATOM 893 N N . THR A 1 112 ? 15.581 -5.941 -9.931 1.00 97.62 112 THR A N 1
ATOM 894 C CA . THR A 1 112 ? 14.177 -5.679 -9.572 1.00 97.62 112 THR A CA 1
ATOM 895 C C . THR A 1 112 ? 13.602 -6.814 -8.732 1.00 97.62 112 THR A C 1
ATOM 897 O O . THR A 1 112 ? 13.458 -7.940 -9.212 1.00 97.62 112 THR A O 1
ATOM 900 N N . GLN A 1 113 ? 13.221 -6.502 -7.495 1.00 97.25 113 GLN A N 1
ATOM 901 C CA . GLN A 1 113 ? 12.531 -7.430 -6.609 1.00 97.25 113 GLN A CA 1
ATOM 902 C C . GLN A 1 113 ? 11.037 -7.487 -6.923 1.00 97.25 113 GLN A C 1
ATOM 904 O O . GLN A 1 113 ? 10.397 -6.466 -7.181 1.00 97.25 113 GLN A O 1
ATOM 909 N N . THR A 1 114 ? 10.476 -8.692 -6.858 1.00 97.00 114 THR A N 1
ATOM 910 C CA . THR A 1 114 ? 9.037 -8.904 -7.006 1.00 97.00 114 THR A CA 1
ATOM 911 C C . THR A 1 114 ? 8.311 -8.583 -5.700 1.00 97.00 114 THR A C 1
ATOM 913 O O . THR A 1 114 ? 8.703 -9.118 -4.660 1.00 97.00 114 THR A O 1
ATOM 916 N N . PRO A 1 115 ? 7.267 -7.732 -5.730 1.00 97.25 115 PRO A N 1
ATOM 917 C CA . PRO A 1 115 ? 6.470 -7.445 -4.546 1.00 97.25 115 PRO A CA 1
ATOM 918 C C . PRO A 1 115 ? 5.738 -8.675 -4.001 1.00 97.25 115 PRO A C 1
ATOM 920 O O . PRO A 1 115 ? 5.324 -9.546 -4.763 1.00 97.25 115 PRO A O 1
ATOM 923 N N . ASP A 1 116 ? 5.528 -8.710 -2.684 1.00 98.19 116 ASP A N 1
ATOM 924 C CA . ASP A 1 116 ? 4.840 -9.821 -2.015 1.00 98.19 116 ASP A CA 1
ATOM 925 C C . ASP A 1 116 ? 3.347 -9.923 -2.371 1.00 98.19 116 ASP A C 1
ATOM 927 O O . ASP A 1 116 ? 2.811 -11.025 -2.478 1.00 98.19 116 ASP A O 1
ATOM 931 N N . ILE A 1 117 ? 2.666 -8.783 -2.520 1.00 98.38 117 ILE A N 1
ATOM 932 C CA . ILE A 1 117 ? 1.240 -8.695 -2.848 1.00 98.38 117 ILE A CA 1
ATOM 933 C C . ILE A 1 117 ? 1.038 -7.609 -3.889 1.00 98.38 117 ILE A C 1
ATOM 935 O O . ILE A 1 117 ? 1.436 -6.464 -3.679 1.00 98.38 117 ILE A O 1
ATOM 939 N N . LEU A 1 118 ? 0.369 -7.962 -4.981 1.00 98.19 118 LEU A N 1
ATOM 940 C CA . LEU A 1 118 ? -0.092 -7.012 -5.983 1.00 98.19 118 LEU A CA 1
ATOM 941 C C . LEU A 1 118 ? -1.522 -6.607 -5.653 1.00 98.19 118 LEU A C 1
ATOM 943 O O . LEU A 1 118 ? -2.392 -7.455 -5.456 1.00 98.19 118 LEU A O 1
ATOM 947 N N . PHE A 1 119 ? -1.759 -5.310 -5.603 1.00 98.25 119 PHE A N 1
ATOM 948 C CA . PHE A 1 119 ? -3.081 -4.724 -5.530 1.00 98.25 119 PHE A CA 1
ATOM 949 C C . PHE A 1 119 ? -3.581 -4.413 -6.931 1.00 98.25 119 PHE A C 1
ATOM 951 O O . PHE A 1 119 ? -2.804 -4.238 -7.869 1.00 98.25 119 PHE A O 1
ATOM 958 N N . GLN A 1 120 ? -4.898 -4.328 -7.081 1.00 97.69 120 GLN A N 1
ATOM 959 C CA . GLN A 1 120 ? -5.482 -3.871 -8.332 1.00 97.69 120 GLN A CA 1
ATOM 960 C C . GLN A 1 120 ? -4.903 -2.503 -8.726 1.00 97.69 120 GLN A C 1
ATOM 962 O O . GLN A 1 120 ? -4.783 -1.613 -7.877 1.00 97.69 120 GLN A O 1
ATOM 967 N N . ALA A 1 121 ? -4.552 -2.347 -10.005 1.00 97.56 121 ALA A N 1
ATOM 968 C CA . ALA A 1 121 ? -3.975 -1.116 -10.532 1.00 97.56 121 ALA A CA 1
ATOM 969 C C . ALA A 1 121 ? -4.827 0.104 -10.163 1.00 97.56 121 ALA A C 1
ATOM 971 O O . ALA A 1 121 ? -6.064 0.044 -10.138 1.00 97.56 121 ALA A O 1
ATOM 972 N N . HIS A 1 122 ? -4.132 1.197 -9.850 1.00 96.56 122 HIS A N 1
ATOM 973 C CA . HIS A 1 122 ? -4.718 2.487 -9.488 1.00 96.56 122 HIS A CA 1
ATOM 974 C C . HIS A 1 122 ? -5.547 2.484 -8.194 1.00 96.56 122 HIS A C 1
ATOM 976 O O . HIS A 1 122 ? -6.304 3.420 -7.965 1.00 96.56 122 HIS A O 1
ATOM 982 N N . SER A 1 123 ? -5.420 1.481 -7.315 1.00 96.56 123 SER A N 1
ATOM 983 C CA . SER A 1 123 ? -6.150 1.464 -6.029 1.00 96.56 123 SER A CA 1
ATOM 984 C C . SER A 1 123 ? -5.753 2.603 -5.078 1.00 96.56 123 SER A C 1
ATOM 986 O O . SER A 1 123 ? -6.504 2.907 -4.146 1.00 96.56 123 SER A O 1
ATOM 988 N N . ALA A 1 124 ? -4.603 3.240 -5.321 1.00 96.50 124 ALA A N 1
ATOM 989 C CA . ALA A 1 124 ? -4.062 4.362 -4.568 1.00 96.50 124 ALA A CA 1
ATOM 990 C C . ALA A 1 124 ? -3.938 4.027 -3.077 1.00 96.50 124 ALA A C 1
ATOM 992 O O . ALA A 1 124 ? -4.572 4.634 -2.215 1.00 96.50 124 ALA A O 1
ATOM 993 N N . VAL A 1 125 ? -3.136 3.009 -2.763 1.00 97.06 125 VAL A N 1
ATOM 994 C CA . VAL A 1 125 ? -2.897 2.611 -1.369 1.00 97.06 125 VAL A CA 1
ATOM 995 C C . VAL A 1 125 ? -2.161 3.718 -0.595 1.00 97.06 125 VAL A C 1
ATOM 997 O O . VAL A 1 125 ? -1.091 4.159 -1.019 1.00 97.06 125 VAL A O 1
ATOM 1000 N N . LEU A 1 126 ? -2.728 4.196 0.519 1.00 95.94 126 LEU A N 1
ATOM 1001 C CA . LEU A 1 126 ? -2.193 5.349 1.270 1.00 95.94 126 LEU A CA 1
ATOM 1002 C C . LEU A 1 126 ? -1.644 5.013 2.656 1.00 95.94 126 LEU A C 1
ATOM 1004 O O . LEU A 1 126 ? -0.668 5.625 3.073 1.00 95.94 126 LEU A O 1
ATOM 1008 N N . ASP A 1 127 ? -2.204 4.042 3.366 1.00 96.50 127 ASP A N 1
ATOM 1009 C CA . ASP A 1 127 ? -1.672 3.638 4.670 1.00 96.50 127 ASP A CA 1
ATOM 1010 C C . ASP A 1 127 ? -1.867 2.146 4.904 1.00 96.50 127 ASP A C 1
ATOM 1012 O O . ASP A 1 127 ? -2.678 1.484 4.244 1.00 96.50 127 ASP A O 1
ATOM 1016 N N . MET A 1 128 ? -1.106 1.620 5.861 1.00 97.31 128 MET A N 1
ATOM 1017 C CA . MET A 1 128 ? -1.220 0.246 6.304 1.00 97.31 128 MET A CA 1
ATOM 1018 C C . MET A 1 128 ? -0.828 0.060 7.774 1.00 97.31 128 MET A C 1
ATOM 1020 O O . MET A 1 128 ? 0.067 0.724 8.309 1.00 97.31 128 MET A O 1
ATOM 1024 N N . ARG A 1 129 ? -1.504 -0.880 8.444 1.00 97.69 129 ARG A N 1
ATOM 1025 C CA . ARG A 1 129 ? -1.236 -1.251 9.842 1.00 97.69 129 ARG A CA 1
ATOM 1026 C C . ARG A 1 129 ? -1.350 -2.746 10.049 1.00 97.69 129 ARG A C 1
ATOM 1028 O O . ARG A 1 129 ? -2.330 -3.359 9.636 1.00 97.69 129 ARG A O 1
ATOM 1035 N N . PHE A 1 130 ? -0.390 -3.314 10.772 1.00 98.44 130 PHE A N 1
ATOM 1036 C CA . PHE A 1 130 ? -0.545 -4.654 11.321 1.00 98.44 130 PHE A CA 1
ATOM 1037 C C . PHE A 1 130 ? -1.535 -4.646 12.485 1.00 98.44 130 PHE A C 1
ATOM 1039 O O . PHE A 1 130 ? -1.491 -3.762 13.342 1.00 98.44 130 PHE A O 1
ATOM 1046 N N . TYR A 1 131 ? -2.415 -5.642 12.530 1.00 98.06 131 TYR A N 1
ATOM 1047 C CA . TYR A 1 131 ? -3.410 -5.769 13.585 1.00 98.06 131 TYR A CA 1
ATOM 1048 C C . TYR A 1 131 ? -2.892 -6.624 14.740 1.00 98.06 131 TYR A C 1
ATOM 1050 O O . TYR A 1 131 ? -2.681 -7.829 14.604 1.00 98.06 131 TYR A O 1
ATOM 1058 N N . THR A 1 132 ? -2.712 -6.003 15.901 1.00 95.56 132 THR A N 1
ATOM 1059 C CA . THR A 1 132 ? -2.251 -6.666 17.135 1.00 95.56 132 THR A CA 1
ATOM 1060 C C . THR A 1 132 ? -3.320 -6.712 18.230 1.00 95.56 132 THR A C 1
ATOM 1062 O O . THR A 1 132 ? -3.080 -7.284 19.295 1.00 95.56 132 THR A O 1
ATOM 1065 N N . GLY A 1 133 ? -4.498 -6.135 17.966 1.00 94.56 133 GLY A N 1
ATOM 1066 C CA . GLY A 1 133 ? -5.642 -6.128 18.874 1.00 94.56 133 GLY A CA 1
ATOM 1067 C C . GLY A 1 133 ? -6.277 -7.508 19.070 1.00 94.56 133 GLY A C 1
ATOM 1068 O O . GLY A 1 133 ? -5.911 -8.489 18.420 1.00 94.56 133 GLY A O 1
ATOM 1069 N N . ASN A 1 134 ? -7.250 -7.577 19.982 1.00 95.50 134 ASN A N 1
ATOM 1070 C CA . ASN A 1 134 ? -7.976 -8.812 20.310 1.00 95.50 134 ASN A CA 1
ATOM 1071 C C . ASN A 1 134 ? -9.496 -8.707 20.084 1.00 95.50 134 ASN A C 1
ATOM 1073 O O . ASN A 1 134 ? -10.222 -9.617 20.469 1.00 95.50 134 ASN A O 1
ATOM 1077 N N . GLN A 1 135 ? -9.982 -7.607 19.501 1.00 96.25 135 GLN A N 1
ATOM 1078 C CA . GLN A 1 135 ? -11.414 -7.392 19.273 1.00 96.25 135 GLN A CA 1
ATOM 1079 C C . GLN A 1 135 ? -11.908 -8.132 18.021 1.00 96.25 135 GLN A C 1
ATOM 1081 O O . GLN A 1 135 ? -13.017 -8.661 18.005 1.00 96.25 135 GLN A O 1
ATOM 1086 N N . PHE A 1 136 ? -11.086 -8.192 16.970 1.00 97.25 136 PHE A N 1
ATOM 1087 C CA . PHE A 1 136 ? -11.395 -8.948 15.760 1.00 97.25 136 PHE A CA 1
ATOM 1088 C C . PHE A 1 136 ? -11.045 -10.437 15.916 1.00 97.25 136 PHE A C 1
ATOM 1090 O O . PHE A 1 136 ? -10.171 -10.784 16.716 1.00 97.25 136 PHE A O 1
ATOM 1097 N N . PRO A 1 137 ? -11.677 -11.332 15.127 1.00 97.50 137 PRO A N 1
ATOM 1098 C CA . PRO A 1 137 ? -11.334 -12.751 15.098 1.00 97.50 137 PRO A CA 1
ATOM 1099 C C . PRO A 1 137 ? -9.831 -13.007 14.920 1.00 97.50 137 PRO A C 1
ATOM 1101 O O . PRO A 1 137 ? -9.141 -12.274 14.211 1.00 97.50 137 PRO A O 1
ATOM 1104 N N . SER A 1 138 ? -9.332 -14.104 15.495 1.00 96.00 138 SER A N 1
ATOM 1105 C CA . SER A 1 138 ? -7.899 -14.443 15.515 1.00 96.00 138 SER A CA 1
ATOM 1106 C C . SER A 1 138 ? -7.235 -14.476 14.135 1.00 96.00 138 SER A C 1
ATOM 1108 O O . SER A 1 138 ? -6.042 -14.202 14.041 1.00 96.00 138 SER A O 1
ATOM 1110 N N . ARG A 1 139 ? -7.999 -14.733 13.063 1.00 96.00 139 ARG A N 1
ATOM 1111 C CA . ARG A 1 139 ? -7.515 -14.708 11.672 1.00 96.00 139 ARG A CA 1
ATOM 1112 C C . ARG A 1 139 ? -6.921 -13.361 11.242 1.00 96.00 139 ARG A C 1
ATOM 1114 O O . ARG A 1 139 ? -6.108 -13.333 10.328 1.00 96.00 139 ARG A O 1
ATOM 1121 N N . TYR A 1 140 ? -7.320 -12.262 11.887 1.00 97.88 140 TYR A N 1
ATOM 1122 C CA . TYR A 1 140 ? -6.808 -10.923 11.590 1.00 97.88 140 TYR A CA 1
ATOM 1123 C C . TYR A 1 140 ? -5.484 -10.619 12.296 1.00 97.88 140 TYR A C 1
ATOM 1125 O O . TYR A 1 140 ? -4.769 -9.692 11.917 1.00 97.88 140 TYR A O 1
ATOM 1133 N N . LYS A 1 141 ? -5.140 -11.390 13.332 1.00 96.19 141 LYS A N 1
ATOM 1134 C CA . LYS A 1 141 ? -3.994 -11.113 14.192 1.00 96.19 141 LYS A CA 1
ATOM 1135 C C . LYS A 1 141 ? -2.683 -11.283 13.432 1.00 96.19 141 LYS A C 1
ATOM 1137 O O . LYS A 1 141 ? -2.466 -12.290 12.767 1.00 96.19 141 LYS A O 1
ATOM 1142 N N . ASN A 1 142 ? -1.809 -10.289 13.558 1.00 96.62 142 ASN A N 1
ATOM 1143 C CA . ASN A 1 142 ? -0.542 -10.154 12.836 1.00 96.62 142 ASN A CA 1
ATOM 1144 C C . ASN A 1 142 ? -0.672 -10.072 11.301 1.00 96.62 142 ASN A C 1
ATOM 1146 O O . ASN A 1 142 ? 0.344 -10.022 10.616 1.00 96.62 142 ASN A O 1
ATOM 1150 N N . GLY A 1 143 ? -1.889 -10.009 10.754 1.00 98.31 143 GLY A N 1
ATOM 1151 C CA . GLY A 1 143 ? -2.105 -9.594 9.371 1.00 98.31 143 GLY A CA 1
ATOM 1152 C C . GLY A 1 143 ? -2.118 -8.072 9.249 1.00 98.31 143 GLY A C 1
ATOM 1153 O O . GLY A 1 143 ? -2.073 -7.353 10.252 1.00 98.31 143 GLY A O 1
ATOM 1154 N N . ALA A 1 144 ? -2.175 -7.576 8.018 1.00 98.50 144 ALA A N 1
ATOM 1155 C CA . ALA A 1 144 ? -2.147 -6.147 7.726 1.00 98.50 144 ALA A CA 1
ATOM 1156 C C . ALA A 1 144 ? -3.486 -5.654 7.178 1.00 98.50 144 ALA A C 1
ATOM 1158 O O . ALA A 1 144 ? -4.052 -6.276 6.291 1.00 98.50 144 ALA A O 1
ATOM 1159 N N . PHE A 1 145 ? -3.964 -4.508 7.649 1.00 98.75 145 PHE A N 1
ATOM 1160 C CA . PHE A 1 145 ? -4.997 -3.740 6.962 1.00 98.75 145 PHE A CA 1
ATOM 1161 C C . PHE A 1 145 ? -4.347 -2.664 6.098 1.00 98.75 145 PHE A C 1
ATOM 1163 O O . PHE A 1 145 ? -3.353 -2.070 6.521 1.00 98.75 145 PHE A O 1
ATOM 1170 N N . ALA A 1 146 ? -4.907 -2.401 4.918 1.00 98.56 146 ALA A N 1
ATOM 1171 C CA . ALA A 1 146 ? -4.450 -1.345 4.018 1.00 98.56 146 ALA A CA 1
ATOM 1172 C C . ALA A 1 146 ? -5.627 -0.505 3.506 1.00 98.56 146 ALA A C 1
ATOM 1174 O O . ALA A 1 146 ? -6.714 -1.030 3.257 1.00 98.56 146 ALA A O 1
ATOM 1175 N N . ALA A 1 147 ? -5.404 0.802 3.372 1.00 98.31 147 ALA A N 1
ATOM 1176 C CA . ALA A 1 147 ? -6.403 1.761 2.914 1.00 98.31 147 ALA A CA 1
ATOM 1177 C C . ALA A 1 147 ? -6.201 2.057 1.429 1.00 98.31 147 ALA A C 1
ATOM 1179 O O . ALA A 1 147 ? -5.172 2.608 1.038 1.00 98.31 147 ALA A O 1
ATOM 1180 N N . PHE A 1 148 ? -7.182 1.683 0.609 1.00 98.31 148 PHE A N 1
ATOM 1181 C CA . PHE A 1 148 ? -7.228 2.008 -0.812 1.00 98.31 148 PHE A CA 1
ATOM 1182 C C . PHE A 1 148 ? -8.057 3.272 -0.995 1.00 98.31 148 PHE A C 1
ATOM 1184 O O . PHE A 1 148 ? -9.281 3.249 -0.834 1.00 98.31 148 PHE A O 1
ATOM 1191 N N . HIS A 1 149 ? -7.385 4.365 -1.344 1.00 96.94 149 HIS A N 1
ATOM 1192 C CA . HIS A 1 149 ? -7.996 5.684 -1.483 1.00 96.94 149 HIS A CA 1
ATOM 1193 C C . HIS A 1 149 ? -8.932 5.789 -2.678 1.00 96.94 149 HIS A C 1
ATOM 1195 O O . HIS A 1 149 ? -9.940 6.490 -2.618 1.00 96.94 149 HIS A O 1
ATOM 1201 N N . GLY A 1 150 ? -8.616 5.054 -3.743 1.00 95.56 150 GLY A N 1
ATOM 1202 C CA . GLY A 1 150 ? -9.407 5.016 -4.958 1.00 95.56 150 GLY A CA 1
ATOM 1203 C C . GLY A 1 150 ? -8.752 5.691 -6.158 1.00 95.56 150 GLY A C 1
ATOM 1204 O O . GLY A 1 150 ? -8.055 6.703 -6.050 1.00 95.56 150 GLY A O 1
ATOM 1205 N N . SER A 1 151 ? -9.011 5.108 -7.320 1.00 95.75 151 SER A N 1
ATOM 1206 C CA . SER A 1 151 ? -8.387 5.460 -8.589 1.00 95.75 151 SER A CA 1
ATOM 1207 C C . SER A 1 151 ? -8.841 6.801 -9.150 1.00 95.75 151 SER A C 1
ATOM 1209 O O . SER A 1 151 ? -10.010 7.160 -9.053 1.00 95.75 151 SER A O 1
ATOM 1211 N N . TRP A 1 152 ? -7.948 7.485 -9.861 1.00 91.69 152 TRP A N 1
ATOM 1212 C CA . TRP A 1 152 ? -8.310 8.598 -10.747 1.00 91.69 15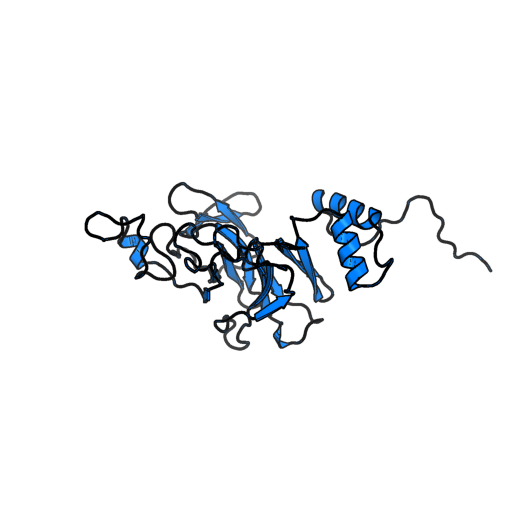2 TRP A CA 1
ATOM 1213 C C . TRP A 1 152 ? -7.920 8.346 -12.216 1.00 91.69 152 TRP A C 1
ATOM 1215 O O . TRP A 1 152 ? -8.503 8.953 -13.106 1.00 91.69 152 TRP A O 1
ATOM 1225 N N . ASN A 1 153 ? -6.966 7.441 -12.472 1.00 89.81 153 ASN A N 1
ATOM 1226 C CA . ASN A 1 153 ? -6.323 7.239 -13.773 1.00 89.81 153 ASN A CA 1
ATOM 1227 C C . ASN A 1 153 ? -6.714 5.915 -14.458 1.00 89.81 153 ASN A C 1
ATOM 1229 O O . ASN A 1 153 ? -5.863 5.117 -14.844 1.00 89.81 153 ASN A O 1
ATOM 1233 N N . ARG A 1 154 ? -8.018 5.650 -14.549 1.00 93.62 154 ARG A N 1
ATOM 1234 C CA . ARG A 1 154 ? -8.599 4.518 -15.292 1.00 93.62 154 ARG A CA 1
ATOM 1235 C C . ARG A 1 154 ? -10.063 4.802 -15.621 1.00 93.62 154 ARG A C 1
ATOM 1237 O O . ARG A 1 154 ? -10.671 5.649 -14.969 1.00 93.62 154 ARG A O 1
ATOM 1244 N N . ASN A 1 155 ? -10.644 4.087 -16.585 1.00 93.00 155 ASN A N 1
ATOM 1245 C CA . ASN A 1 155 ? -12.019 4.365 -17.027 1.00 93.00 155 ASN A CA 1
ATOM 1246 C C . ASN A 1 155 ? -13.089 4.044 -15.972 1.00 93.00 155 ASN A C 1
ATOM 1248 O O . ASN A 1 155 ? -14.007 4.829 -15.763 1.00 93.00 155 ASN A O 1
ATOM 1252 N N . ASN A 1 156 ? -12.991 2.885 -15.319 1.00 94.44 156 ASN A N 1
ATOM 1253 C CA . ASN A 1 156 ? -13.900 2.501 -14.236 1.00 94.44 156 ASN A CA 1
ATOM 1254 C C . ASN A 1 156 ? -13.185 2.668 -12.893 1.00 94.44 156 ASN A C 1
ATOM 1256 O O . ASN A 1 156 ? -12.041 2.272 -12.773 1.00 94.44 156 ASN A O 1
ATOM 1260 N N . GLY A 1 157 ? -13.815 3.194 -11.851 1.00 94.81 157 GLY A N 1
ATOM 1261 C CA . GLY A 1 157 ? -13.192 3.354 -10.538 1.00 94.81 157 GLY A CA 1
ATOM 1262 C C . GLY A 1 157 ? -12.860 2.019 -9.853 1.00 94.81 157 GLY A C 1
ATOM 1263 O O . GLY A 1 157 ? -13.645 1.075 -9.932 1.00 94.81 157 GLY A O 1
ATOM 1264 N N . THR A 1 158 ? -11.723 1.941 -9.156 1.00 95.12 158 THR A N 1
ATOM 1265 C CA . THR A 1 158 ? -11.338 0.857 -8.222 1.00 95.12 158 THR A CA 1
ATOM 1266 C C . THR A 1 158 ? -10.702 1.411 -6.959 1.00 95.12 158 THR A C 1
ATOM 1268 O O . THR A 1 158 ? -10.388 2.592 -6.881 1.00 95.12 158 THR A O 1
ATOM 1271 N N . GLY A 1 159 ? -10.520 0.558 -5.949 1.00 95.94 159 GLY A N 1
ATOM 1272 C CA . GLY A 1 159 ? -10.063 0.966 -4.623 1.00 95.94 159 GLY A CA 1
ATOM 1273 C C . GLY A 1 159 ? -11.249 1.335 -3.741 1.00 95.94 159 GLY A C 1
ATOM 1274 O O . GLY A 1 159 ? -12.195 0.549 -3.655 1.00 95.94 159 GLY A O 1
ATOM 1275 N N . TYR A 1 160 ? -11.189 2.503 -3.096 1.00 96.56 160 TYR A N 1
ATOM 1276 C CA . TYR A 1 160 ? -12.239 3.031 -2.215 1.00 96.56 160 TYR A CA 1
ATOM 1277 C C . TYR A 1 160 ? -12.685 2.002 -1.173 1.00 96.56 160 TYR A C 1
ATOM 1279 O O . TYR A 1 160 ? -13.856 1.622 -1.118 1.00 96.56 160 TYR A O 1
ATOM 1287 N N . LYS A 1 161 ? -11.731 1.459 -0.412 1.00 97.69 161 LYS A N 1
ATOM 1288 C CA . LYS A 1 161 ? -11.983 0.384 0.557 1.00 97.69 161 LYS A CA 1
ATOM 1289 C C . LYS A 1 161 ? -10.838 0.217 1.553 1.00 97.69 161 LYS A C 1
ATOM 1291 O O . LYS A 1 161 ? -9.716 0.650 1.310 1.00 97.69 161 LYS A O 1
ATOM 1296 N N . ILE A 1 162 ? -11.122 -0.466 2.654 1.00 98.56 162 ILE A N 1
ATOM 1297 C CA . ILE A 1 162 ? -10.122 -1.091 3.517 1.00 98.56 162 ILE A CA 1
ATOM 1298 C C . ILE A 1 162 ? -10.026 -2.563 3.125 1.00 98.56 162 ILE A C 1
ATOM 1300 O O . ILE A 1 162 ? -11.049 -3.251 3.058 1.00 98.56 162 ILE A O 1
ATOM 1304 N N . VAL A 1 163 ? -8.807 -3.049 2.910 1.00 98.81 163 VAL A N 1
ATOM 1305 C CA . VAL A 1 163 ? -8.521 -4.468 2.662 1.00 98.81 163 VAL A CA 1
ATOM 1306 C C . VAL A 1 163 ? -7.740 -5.081 3.815 1.00 98.81 163 VAL A C 1
ATOM 1308 O O . VAL A 1 163 ? -7.077 -4.371 4.571 1.00 98.81 163 VAL A O 1
ATOM 1311 N N . PHE A 1 164 ? -7.791 -6.404 3.922 1.00 98.81 164 PHE A N 1
ATOM 1312 C CA . PHE A 1 164 ? -6.990 -7.212 4.828 1.00 98.81 164 PHE A CA 1
ATOM 1313 C C . PHE A 1 164 ? -6.027 -8.114 4.048 1.00 98.81 164 PHE A C 1
ATOM 1315 O O . PHE A 1 164 ? -6.415 -8.780 3.097 1.00 98.81 164 PHE A O 1
ATOM 1322 N N . ILE A 1 165 ? -4.771 -8.161 4.472 1.00 98.81 165 ILE A N 1
ATOM 1323 C CA . ILE A 1 165 ? -3.703 -8.988 3.917 1.00 98.81 165 ILE A CA 1
ATOM 1324 C C . ILE A 1 165 ? -3.393 -10.062 4.964 1.00 98.81 165 ILE A C 1
ATOM 1326 O O . ILE A 1 165 ? -2.789 -9.747 6.000 1.00 98.81 165 ILE A O 1
ATOM 1330 N N . PRO A 1 166 ? -3.806 -11.320 4.738 1.00 98.50 166 PRO A N 1
ATOM 1331 C CA . PRO A 1 166 ? -3.547 -12.397 5.672 1.00 98.50 166 PRO A CA 1
ATOM 1332 C C . PRO A 1 166 ? -2.080 -12.823 5.644 1.00 98.50 166 PRO A C 1
ATOM 1334 O O . PRO A 1 166 ? -1.417 -12.835 4.603 1.00 98.50 166 PRO A O 1
ATOM 1337 N N . PHE A 1 167 ? -1.589 -13.214 6.816 1.00 98.31 167 PHE A N 1
ATOM 1338 C CA . PHE A 1 167 ? -0.235 -13.709 7.029 1.00 98.31 167 PHE A CA 1
ATOM 1339 C C . PHE A 1 167 ? -0.278 -15.159 7.502 1.00 98.31 167 PHE A C 1
ATOM 1341 O O . PHE A 1 167 ? -1.147 -15.556 8.278 1.00 98.31 167 PHE A O 1
ATOM 1348 N N . ASN A 1 168 ? 0.680 -15.960 7.046 1.00 97.00 168 ASN A N 1
ATOM 1349 C CA . ASN A 1 168 ? 0.862 -17.312 7.548 1.00 97.00 168 ASN A CA 1
ATOM 1350 C C . ASN A 1 168 ? 1.432 -17.255 8.975 1.00 97.00 168 ASN A C 1
ATOM 1352 O O . ASN A 1 168 ? 2.482 -16.656 9.205 1.00 97.00 168 ASN A O 1
ATOM 1356 N N . SER A 1 169 ? 0.764 -17.905 9.928 1.00 93.44 169 SER A N 1
ATOM 1357 C CA . SER A 1 169 ? 1.134 -17.870 11.349 1.00 93.44 169 SER A CA 1
ATOM 1358 C C . SER A 1 169 ? 2.473 -18.535 11.673 1.00 93.44 169 SER A C 1
ATOM 1360 O O . SER A 1 169 ? 3.046 -18.255 12.719 1.00 93.44 169 SER A O 1
ATOM 1362 N N . ASN A 1 170 ? 2.963 -19.421 10.804 1.00 94.31 170 ASN A N 1
ATOM 1363 C CA . ASN A 1 170 ? 4.204 -20.162 11.021 1.00 94.31 170 ASN A CA 1
ATOM 1364 C C . ASN A 1 170 ? 5.398 -19.448 10.382 1.00 94.31 170 ASN A C 1
ATOM 1366 O O . ASN A 1 170 ? 6.474 -19.401 10.971 1.00 94.31 170 ASN A O 1
ATOM 1370 N N . THR A 1 171 ? 5.222 -18.899 9.175 1.00 96.12 171 THR A N 1
ATOM 1371 C CA . THR A 1 171 ? 6.312 -18.245 8.430 1.00 96.12 171 THR A CA 1
ATOM 1372 C C . THR A 1 171 ? 6.357 -16.732 8.618 1.00 96.12 171 THR A C 1
ATOM 1374 O O . THR A 1 171 ? 7.371 -16.121 8.289 1.00 96.12 171 THR A O 1
ATOM 1377 N N . TYR A 1 172 ? 5.280 -16.119 9.122 1.00 95.81 172 TYR A N 1
ATOM 1378 C CA . TYR A 1 172 ? 5.119 -14.665 9.241 1.00 95.81 172 TYR A CA 1
ATOM 1379 C C . TYR A 1 172 ? 5.323 -13.915 7.913 1.00 95.81 172 TYR A C 1
ATOM 1381 O O . TYR A 1 172 ? 5.817 -12.785 7.871 1.00 95.81 172 TYR A O 1
ATOM 1389 N N . ARG A 1 173 ? 4.931 -14.557 6.808 1.00 97.50 173 ARG A N 1
ATOM 1390 C CA . ARG A 1 173 ? 4.903 -13.982 5.457 1.00 97.50 173 ARG A CA 1
ATOM 1391 C C . ARG A 1 173 ? 3.457 -13.842 4.975 1.00 97.50 173 ARG A C 1
ATOM 1393 O O . ARG A 1 173 ? 2.617 -14.653 5.382 1.00 97.50 173 ARG A O 1
ATOM 1400 N N . PRO A 1 174 ? 3.156 -12.848 4.123 1.00 97.88 174 PRO A N 1
ATOM 1401 C CA . PRO A 1 174 ? 1.823 -12.710 3.551 1.00 97.88 174 PRO A CA 1
ATOM 1402 C C . PRO A 1 174 ? 1.484 -13.934 2.688 1.00 97.88 174 PRO A C 1
ATOM 1404 O O . PRO A 1 174 ? 2.368 -14.530 2.073 1.00 97.88 174 PRO A O 1
ATOM 1407 N N . ILE A 1 175 ? 0.209 -14.331 2.660 1.00 97.38 175 ILE A N 1
ATOM 1408 C CA . ILE A 1 175 ? -0.222 -15.575 1.991 1.00 97.38 175 ILE A CA 1
ATOM 1409 C C . ILE A 1 175 ? -0.230 -15.445 0.453 1.00 97.38 175 ILE A C 1
ATOM 1411 O O . ILE A 1 175 ? -0.182 -16.457 -0.240 1.00 97.38 175 ILE A O 1
ATOM 1415 N N . GLY A 1 176 ? -0.247 -14.223 -0.089 1.00 96.56 176 GLY A N 1
ATOM 1416 C CA . GLY A 1 176 ? -0.210 -13.969 -1.539 1.00 96.56 176 GLY A CA 1
ATOM 1417 C C . GLY A 1 176 ? -1.472 -13.315 -2.112 1.00 96.56 176 GLY A C 1
ATOM 1418 O O . GLY A 1 176 ? -1.553 -13.106 -3.317 1.00 96.56 176 GLY A O 1
ATOM 1419 N N . TYR A 1 177 ? -2.455 -12.980 -1.272 1.00 98.00 177 TYR A N 1
ATOM 1420 C CA . TYR A 1 177 ? -3.677 -12.274 -1.667 1.00 98.00 177 TYR A CA 1
ATOM 1421 C C . TYR A 1 177 ? -4.099 -11.247 -0.608 1.00 98.00 177 TYR A C 1
ATOM 1423 O O . TYR A 1 177 ? -3.493 -11.159 0.461 1.00 98.00 177 TYR A O 1
ATOM 1431 N N . TYR A 1 178 ? -5.144 -10.478 -0.912 1.00 98.56 178 TYR A N 1
ATOM 1432 C CA . TYR A 1 178 ? -5.846 -9.604 0.024 1.00 98.56 178 TYR A CA 1
ATOM 1433 C C . TYR A 1 178 ? -7.362 -9.838 -0.067 1.00 98.56 178 TYR A C 1
ATOM 1435 O O . TYR A 1 178 ? -7.863 -10.334 -1.075 1.00 98.56 178 TYR A O 1
ATOM 1443 N N . GLU A 1 179 ? -8.084 -9.489 0.991 1.00 98.50 179 GLU A N 1
ATOM 1444 C CA . GLU A 1 179 ? -9.537 -9.614 1.125 1.00 98.50 179 GLU A CA 1
ATOM 1445 C C . GLU A 1 179 ? -10.156 -8.231 1.348 1.00 98.50 179 GLU A C 1
ATOM 1447 O O . GLU A 1 179 ? -9.592 -7.407 2.068 1.00 98.50 179 GLU A O 1
ATOM 1452 N N . ASP A 1 180 ? -11.336 -7.970 0.788 1.00 98.44 180 ASP A N 1
ATOM 1453 C CA . ASP A 1 180 ? -12.099 -6.769 1.131 1.00 98.44 180 ASP A CA 1
ATOM 1454 C C . ASP A 1 180 ? -12.581 -6.855 2.593 1.00 98.44 180 ASP A C 1
ATOM 1456 O O . ASP A 1 180 ? -13.101 -7.885 3.025 1.00 98.44 180 ASP A O 1
ATOM 1460 N N . PHE A 1 181 ? -12.417 -5.773 3.363 1.00 98.25 181 PHE A N 1
ATOM 1461 C CA . PHE A 1 181 ? -12.825 -5.708 4.772 1.00 98.25 181 PHE A CA 1
ATOM 1462 C C . PHE A 1 181 ? -13.939 -4.681 5.002 1.00 98.25 181 PHE A C 1
ATOM 1464 O O . PHE A 1 181 ? -15.031 -5.043 5.433 1.00 98.25 181 PHE A O 1
ATOM 1471 N N . VAL A 1 182 ? -13.696 -3.414 4.653 1.00 96.69 182 VAL A N 1
ATOM 1472 C CA . VAL A 1 182 ? -14.729 -2.363 4.618 1.00 96.69 182 VAL A CA 1
ATOM 1473 C C . VAL A 1 182 ? -14.767 -1.805 3.208 1.00 96.69 182 VAL A C 1
ATOM 1475 O O . VAL A 1 182 ? -13.790 -1.223 2.747 1.00 96.69 182 VAL A O 1
ATOM 1478 N N . TYR A 1 183 ? -15.876 -1.988 2.509 1.00 94.88 183 TYR A N 1
ATOM 1479 C CA . TYR A 1 183 ? -16.016 -1.638 1.099 1.00 94.88 183 TYR A CA 1
ATOM 1480 C C . TYR A 1 183 ? -17.416 -1.082 0.820 1.00 94.88 183 TYR A C 1
ATOM 1482 O O . TYR A 1 183 ? -18.259 -1.013 1.712 1.00 94.88 183 TYR A O 1
ATOM 1490 N N . GLY A 1 184 ? -17.648 -0.669 -0.426 1.00 90.56 184 GLY A N 1
ATOM 1491 C CA . GLY A 1 184 ? -18.909 -0.065 -0.863 1.00 90.56 184 GLY A CA 1
ATOM 1492 C C . GLY A 1 184 ? -18.880 1.460 -0.918 1.00 90.56 184 GLY A C 1
ATOM 1493 O O . GLY A 1 184 ? -19.884 2.053 -1.286 1.00 90.56 184 GLY A O 1
ATOM 1494 N N . PHE A 1 185 ? -17.743 2.094 -0.603 1.00 91.69 185 PHE A N 1
ATOM 1495 C CA . PHE A 1 185 ? -17.595 3.549 -0.691 1.00 91.69 185 PHE A CA 1
ATOM 1496 C C . PHE A 1 185 ? -17.773 4.077 -2.121 1.00 91.69 185 PHE A C 1
ATOM 1498 O O . PHE A 1 185 ? -18.379 5.129 -2.302 1.00 91.69 185 PHE A O 1
ATOM 1505 N N . LEU A 1 186 ? -17.289 3.334 -3.122 1.00 91.38 186 LEU A N 1
ATOM 1506 C CA . LEU A 1 186 ? -17.536 3.597 -4.540 1.00 91.38 186 LEU A CA 1
ATOM 1507 C C . LEU A 1 186 ? -18.950 3.135 -4.917 1.00 91.38 186 LEU A C 1
ATOM 1509 O O . LEU A 1 186 ? -19.235 1.938 -4.906 1.00 91.38 186 LEU A O 1
ATOM 1513 N N . THR A 1 187 ? -19.817 4.078 -5.275 1.00 90.81 187 THR A N 1
ATOM 1514 C CA . THR A 1 187 ? -21.224 3.820 -5.615 1.00 90.81 187 THR A CA 1
ATOM 1515 C C . THR A 1 187 ? -21.459 3.709 -7.117 1.00 90.81 187 THR A C 1
ATOM 1517 O O . THR A 1 187 ? -22.380 3.011 -7.535 1.00 90.81 187 THR A O 1
ATOM 1520 N N . ASN A 1 188 ? -20.622 4.349 -7.936 1.00 90.88 188 ASN A N 1
ATOM 1521 C CA . ASN A 1 188 ? -20.682 4.254 -9.392 1.00 90.88 188 ASN A CA 1
ATOM 1522 C C . ASN A 1 188 ? -19.269 4.277 -9.987 1.00 90.88 188 ASN A C 1
ATOM 1524 O O . ASN A 1 188 ? -18.620 5.317 -9.932 1.00 90.88 188 ASN A O 1
ATOM 1528 N N . PRO A 1 189 ? -18.781 3.180 -10.588 1.00 91.69 189 PRO A N 1
ATOM 1529 C CA . PRO A 1 189 ? -17.430 3.132 -11.127 1.00 91.69 189 PRO A CA 1
ATOM 1530 C C . PRO A 1 189 ? -17.236 3.953 -12.412 1.00 91.69 189 PRO A C 1
ATOM 1532 O O . PRO A 1 189 ? -16.126 4.407 -12.640 1.00 91.69 189 PRO A O 1
ATOM 1535 N N . SER A 1 190 ? -18.245 4.172 -13.258 1.00 89.88 190 SER A N 1
ATOM 1536 C CA . SER A 1 190 ? -18.019 4.770 -14.591 1.00 89.88 190 SER A CA 1
ATOM 1537 C C . SER A 1 190 ? -17.817 6.294 -14.584 1.00 89.88 190 SER A C 1
ATOM 1539 O O . SER A 1 190 ? -17.340 6.854 -15.565 1.00 89.88 190 SER A O 1
ATOM 1541 N N . GLY A 1 191 ? -18.168 6.966 -13.488 1.00 78.81 191 GLY A N 1
ATOM 1542 C CA . GLY A 1 191 ? -17.943 8.398 -13.260 1.00 78.81 191 GLY A CA 1
ATOM 1543 C C . GLY A 1 191 ? -17.462 8.654 -11.831 1.00 78.81 191 GLY A C 1
ATOM 1544 O O . GLY A 1 191 ? -18.027 9.513 -11.170 1.00 78.81 191 GLY A O 1
ATOM 1545 N N . PRO A 1 192 ? -16.478 7.866 -11.356 1.00 80.62 192 PRO A N 1
ATOM 1546 C CA . PRO A 1 192 ? -16.264 7.431 -9.971 1.00 80.62 192 PRO A CA 1
ATOM 1547 C C . PRO A 1 192 ? -16.969 8.271 -8.894 1.00 80.62 192 PRO A C 1
ATOM 1549 O O . PRO A 1 192 ? -16.366 9.157 -8.285 1.00 80.62 192 PRO A O 1
ATOM 1552 N N . ASP A 1 193 ? -18.238 7.949 -8.625 1.00 86.00 193 ASP A N 1
ATOM 1553 C CA . ASP A 1 193 ? -18.989 8.545 -7.519 1.00 86.00 193 ASP A CA 1
ATOM 1554 C C . ASP A 1 193 ? -18.681 7.771 -6.237 1.00 86.00 193 ASP A C 1
ATOM 1556 O O . ASP A 1 193 ? -18.763 6.541 -6.198 1.00 86.00 193 ASP A O 1
ATOM 1560 N N . THR A 1 194 ? -18.329 8.484 -5.169 1.00 88.38 194 THR A N 1
ATOM 1561 C CA . THR A 1 194 ? -17.977 7.881 -3.882 1.00 88.38 194 THR A CA 1
ATOM 1562 C C . THR A 1 194 ? -18.489 8.714 -2.715 1.00 88.38 194 THR A C 1
ATOM 1564 O O . THR A 1 194 ? -18.577 9.939 -2.806 1.00 88.38 194 THR A O 1
ATOM 1567 N N . PHE A 1 195 ? -18.791 8.060 -1.592 1.00 84.00 195 PHE A N 1
ATOM 1568 C CA . PHE A 1 195 ? -19.064 8.739 -0.322 1.00 84.00 195 PHE A CA 1
ATOM 1569 C C . PHE A 1 195 ? -17.895 8.683 0.672 1.00 84.00 195 PHE A C 1
ATOM 1571 O O . PHE A 1 195 ? -18.039 9.193 1.783 1.00 84.00 195 PHE A O 1
ATOM 1578 N N . GLY A 1 196 ? -16.753 8.091 0.302 1.00 87.25 196 GLY A N 1
ATOM 1579 C CA . GLY A 1 196 ? -15.551 8.077 1.138 1.00 87.25 196 GLY A CA 1
ATOM 1580 C C . GLY A 1 196 ? -14.295 7.570 0.425 1.00 87.25 196 GLY A C 1
ATOM 1581 O O . GLY A 1 196 ? -14.345 6.705 -0.450 1.00 87.25 196 GLY A O 1
ATOM 1582 N N . ARG A 1 197 ? -13.142 8.114 0.803 1.00 93.62 197 ARG A N 1
ATOM 1583 C CA . ARG A 1 197 ? -11.826 7.781 0.255 1.00 93.62 197 ARG A CA 1
ATOM 1584 C C . ARG A 1 197 ? -10.859 7.471 1.399 1.00 93.62 197 ARG A C 1
ATOM 1586 O O . ARG A 1 197 ? -10.272 8.385 1.970 1.00 93.62 197 ARG A O 1
ATOM 1593 N N . PRO A 1 198 ? -10.701 6.194 1.781 1.00 95.31 198 PRO A N 1
ATOM 1594 C CA . PRO A 1 198 ? -9.854 5.827 2.910 1.00 95.31 198 PRO A CA 1
ATOM 1595 C C . PRO A 1 198 ? -8.401 6.309 2.772 1.00 95.31 198 PRO A C 1
ATOM 1597 O O . PRO A 1 198 ? -7.783 6.102 1.730 1.00 95.31 198 PRO A O 1
ATOM 1600 N N . VAL A 1 199 ? -7.846 6.907 3.830 1.00 94.56 199 VAL A N 1
ATOM 1601 C CA . VAL A 1 199 ? -6.461 7.418 3.866 1.00 94.56 199 VAL A CA 1
ATOM 1602 C C . VAL A 1 199 ? -5.632 6.714 4.934 1.00 94.56 199 VAL A C 1
ATOM 1604 O O . VAL A 1 199 ? -4.834 5.844 4.610 1.00 94.56 199 VAL A O 1
ATOM 1607 N N . GLY A 1 200 ? -5.793 7.104 6.200 1.00 90.50 200 GLY A N 1
ATOM 1608 C CA . GLY A 1 200 ? -4.983 6.628 7.320 1.00 90.50 200 GLY A CA 1
ATOM 1609 C C . GLY A 1 200 ? -5.676 5.511 8.085 1.00 90.50 200 GLY A C 1
ATOM 1610 O O . GLY A 1 200 ? -6.902 5.498 8.163 1.00 90.50 200 GLY A O 1
ATOM 1611 N N . ILE A 1 201 ? -4.899 4.607 8.685 1.00 94.62 201 ILE A N 1
ATOM 1612 C CA . ILE A 1 201 ? -5.387 3.532 9.555 1.00 94.62 201 ILE A CA 1
ATOM 1613 C C . ILE A 1 201 ? -4.713 3.636 10.927 1.00 94.62 201 ILE A C 1
ATOM 1615 O O . ILE A 1 201 ? -3.495 3.802 11.050 1.00 94.62 201 ILE A O 1
ATOM 1619 N N . LEU A 1 202 ? -5.510 3.469 11.982 1.00 90.44 202 LEU A N 1
ATOM 1620 C CA . LEU A 1 202 ? -5.050 3.381 13.363 1.00 90.44 202 LEU A CA 1
ATOM 1621 C C . LEU A 1 202 ? -5.712 2.193 14.066 1.00 90.44 202 LEU A C 1
ATOM 1623 O O . LEU A 1 202 ? -6.927 2.026 14.012 1.00 90.44 202 LEU A O 1
ATOM 1627 N N . VAL A 1 203 ? -4.911 1.392 14.766 1.00 88.81 203 VAL A N 1
ATOM 1628 C CA . VAL A 1 203 ? -5.408 0.362 15.688 1.00 88.81 203 VAL A CA 1
ATOM 1629 C C . VAL A 1 203 ? -5.303 0.916 17.106 1.00 88.81 203 VAL A C 1
ATOM 1631 O O . VAL A 1 203 ? -4.218 1.283 17.560 1.00 88.81 203 VAL A O 1
ATOM 1634 N N . MET A 1 204 ? -6.438 1.004 17.789 1.00 88.19 204 MET A N 1
ATOM 1635 C CA . MET A 1 204 ? -6.559 1.513 19.152 1.00 88.19 204 MET A CA 1
ATOM 1636 C C . MET A 1 204 ? -6.166 0.442 20.178 1.00 88.19 204 MET A C 1
ATOM 1638 O O . MET A 1 204 ? -6.106 -0.751 19.877 1.00 88.19 204 MET A O 1
ATOM 1642 N N . LYS A 1 205 ? -5.896 0.861 21.421 1.00 85.88 205 LYS A N 1
ATOM 1643 C CA . LYS A 1 205 ? -5.452 -0.042 22.503 1.00 85.88 205 LYS A CA 1
ATOM 1644 C C . LYS A 1 205 ? -6.468 -1.136 22.846 1.00 85.88 205 LYS A C 1
ATOM 1646 O O . LYS A 1 205 ? -6.071 -2.222 23.253 1.00 85.88 205 LYS A O 1
ATOM 1651 N N . ASP A 1 206 ? -7.754 -0.847 22.692 1.00 85.12 206 ASP A N 1
ATOM 1652 C CA . ASP A 1 206 ? -8.864 -1.786 22.894 1.00 85.12 206 ASP A CA 1
ATOM 1653 C C . ASP A 1 206 ? -9.019 -2.795 21.737 1.00 85.12 206 ASP A C 1
ATOM 1655 O O . ASP A 1 206 ? -9.784 -3.751 21.840 1.00 85.12 206 ASP A O 1
ATOM 1659 N N . GLY A 1 207 ? -8.265 -2.617 20.647 1.00 89.94 207 GLY A N 1
ATOM 1660 C CA . GLY A 1 207 ? -8.338 -3.432 19.442 1.00 89.94 207 GLY A CA 1
ATOM 1661 C C . GLY A 1 207 ? -9.302 -2.908 18.379 1.00 89.94 207 GLY A C 1
ATOM 1662 O O . GLY A 1 207 ? -9.445 -3.585 17.360 1.00 89.94 207 GLY A O 1
ATOM 1663 N N . SER A 1 208 ? -9.910 -1.734 18.573 1.00 90.94 208 SER A N 1
ATOM 1664 C CA . SER A 1 208 ? -10.723 -1.063 17.555 1.00 90.94 208 SER A CA 1
ATOM 1665 C C . SER A 1 208 ? -9.853 -0.588 16.384 1.00 90.94 208 SER A C 1
ATOM 1667 O O . SER A 1 208 ? -8.725 -0.129 16.583 1.00 90.94 208 SER A O 1
ATOM 1669 N N . LEU A 1 209 ? -10.371 -0.674 15.156 1.00 93.00 209 LEU A N 1
ATOM 1670 C CA . LEU A 1 209 ? -9.724 -0.138 13.954 1.00 93.00 209 LEU A CA 1
ATOM 1671 C C . LEU A 1 209 ? -10.437 1.141 13.515 1.00 93.00 209 LEU A C 1
ATOM 1673 O O . LEU A 1 209 ? -11.626 1.121 13.205 1.00 93.00 209 LEU A O 1
ATOM 1677 N N . LEU A 1 210 ? -9.695 2.243 13.467 1.00 89.12 210 LEU A N 1
ATOM 1678 C CA . LEU A 1 210 ? -10.144 3.525 12.941 1.00 89.12 210 LEU A CA 1
ATOM 1679 C C . LEU A 1 210 ? -9.494 3.767 11.581 1.00 89.12 210 LEU A C 1
ATOM 1681 O O . LEU A 1 210 ? -8.327 3.425 11.375 1.00 89.12 210 LEU A O 1
ATOM 1685 N N . PHE A 1 211 ? -10.231 4.398 10.676 1.00 92.06 211 PHE A N 1
ATOM 1686 C CA . PHE A 1 211 ? -9.682 4.903 9.425 1.00 92.06 211 PHE A CA 1
ATOM 1687 C C . PHE A 1 211 ? -10.181 6.321 9.148 1.00 92.06 211 PHE A C 1
ATOM 1689 O O . PHE A 1 211 ? -11.250 6.716 9.617 1.00 92.06 211 PHE A O 1
ATOM 1696 N N . SER A 1 212 ? -9.386 7.096 8.414 1.00 88.38 212 SER A N 1
ATOM 1697 C CA . SER A 1 212 ? -9.740 8.452 7.991 1.00 88.38 212 SER A CA 1
ATOM 1698 C C . SER A 1 212 ? -10.147 8.505 6.522 1.00 88.38 212 SER A C 1
ATOM 1700 O O . SER A 1 212 ? -9.861 7.594 5.748 1.00 88.38 212 SER A O 1
ATOM 1702 N N . ASP A 1 213 ? -10.801 9.602 6.157 1.00 87.56 213 ASP A N 1
ATOM 1703 C CA . ASP A 1 213 ? -11.191 9.953 4.797 1.00 87.56 213 ASP A CA 1
ATOM 1704 C C . ASP A 1 213 ? -10.957 11.456 4.598 1.00 87.56 213 ASP A C 1
ATOM 1706 O O . ASP A 1 213 ? -11.390 12.262 5.426 1.00 87.56 213 ASP A O 1
ATOM 1710 N N . ASP A 1 214 ? -10.231 11.825 3.543 1.00 80.81 214 ASP A N 1
ATOM 1711 C CA . ASP A 1 214 ? -9.862 13.212 3.233 1.00 80.81 214 ASP A CA 1
ATOM 1712 C C . ASP A 1 214 ? -10.838 13.908 2.274 1.00 80.81 214 ASP A C 1
ATOM 1714 O O . ASP A 1 214 ? -10.791 15.131 2.132 1.00 80.81 214 ASP A O 1
ATOM 1718 N N . GLY A 1 215 ? -11.764 13.162 1.664 1.00 69.62 215 GLY A N 1
ATOM 1719 C CA . GLY A 1 215 ? -12.778 13.716 0.767 1.00 69.62 215 GLY A CA 1
ATOM 1720 C C . GLY A 1 215 ? -13.907 14.442 1.500 1.00 69.62 215 GLY A C 1
ATOM 1721 O O . GLY A 1 215 ? -14.676 15.182 0.884 1.00 69.62 215 GLY A O 1
ATOM 1722 N N . ASN A 1 216 ? -14.019 14.254 2.816 1.00 71.75 216 ASN A N 1
ATOM 1723 C CA . ASN A 1 216 ? -15.184 14.653 3.590 1.00 71.75 216 ASN A CA 1
ATOM 1724 C C . ASN A 1 216 ? -14.857 15.570 4.770 1.00 71.75 216 ASN A C 1
ATOM 1726 O O . ASN A 1 216 ? -13.840 15.464 5.448 1.00 71.75 216 ASN A O 1
ATOM 1730 N N . ASN A 1 217 ? -15.783 16.484 5.056 1.00 76.19 217 ASN A N 1
ATOM 1731 C CA . ASN A 1 217 ? -15.682 17.384 6.201 1.00 76.19 217 ASN A CA 1
ATOM 1732 C C . ASN A 1 217 ? -16.380 16.803 7.445 1.00 76.19 217 ASN A C 1
ATOM 1734 O O . ASN A 1 217 ? -17.150 15.845 7.369 1.00 76.19 217 ASN A O 1
ATOM 1738 N N . ALA A 1 218 ? -16.164 17.442 8.597 1.00 78.31 218 ALA A N 1
ATOM 1739 C CA . ALA A 1 218 ? -16.727 17.027 9.885 1.00 78.31 218 ALA A CA 1
ATOM 1740 C C . ALA A 1 218 ? -18.258 16.822 9.886 1.00 78.31 218 ALA A C 1
ATOM 1742 O O . ALA A 1 218 ? -18.770 16.029 10.671 1.00 78.31 218 ALA A O 1
ATOM 1743 N N . THR A 1 219 ? -19.001 17.517 9.017 1.00 82.12 219 THR A N 1
ATOM 1744 C CA . THR A 1 219 ? -20.457 17.341 8.891 1.00 82.12 219 THR A CA 1
ATOM 1745 C C . THR A 1 219 ? -20.794 15.999 8.251 1.00 82.12 219 THR A C 1
ATOM 1747 O O . THR A 1 219 ? -21.682 15.299 8.732 1.00 82.12 219 THR A O 1
ATOM 1750 N N . THR A 1 220 ? -20.078 15.620 7.190 1.00 79.69 220 THR A N 1
ATOM 1751 C CA . THR A 1 220 ? -20.249 14.308 6.558 1.00 79.69 220 THR A CA 1
ATOM 1752 C C . THR A 1 220 ? -19.788 13.192 7.490 1.00 79.69 220 THR A C 1
ATOM 1754 O O . THR A 1 220 ? -20.495 12.200 7.622 1.00 79.69 220 THR A O 1
ATOM 1757 N N . ALA A 1 221 ? -18.681 13.385 8.218 1.00 76.88 221 ALA A N 1
ATOM 1758 C CA . ALA A 1 221 ? -18.228 12.429 9.229 1.00 76.88 221 ALA A CA 1
ATOM 1759 C C . ALA A 1 221 ? -19.309 12.169 10.295 1.00 76.88 221 ALA A C 1
ATOM 1761 O O . ALA A 1 221 ? -19.658 11.018 10.544 1.00 76.88 221 ALA A O 1
ATOM 1762 N N . ALA A 1 222 ? -19.907 13.226 10.858 1.00 80.00 222 ALA A N 1
ATOM 1763 C CA . ALA A 1 222 ? -20.995 13.090 11.827 1.00 80.00 222 ALA A CA 1
ATOM 1764 C C . ALA A 1 222 ? -22.212 12.358 11.243 1.00 80.00 222 ALA A C 1
ATOM 1766 O O . ALA A 1 222 ? -22.777 11.483 11.893 1.00 80.00 222 ALA A O 1
ATOM 1767 N N . ARG A 1 223 ? -22.595 12.681 9.999 1.00 82.31 223 ARG A N 1
ATOM 1768 C CA . ARG A 1 223 ? -23.705 12.011 9.308 1.00 82.31 223 ARG A CA 1
ATOM 1769 C C . ARG A 1 223 ? -23.436 10.517 9.132 1.00 82.31 223 ARG A C 1
ATOM 1771 O O . ARG A 1 223 ? -24.312 9.719 9.439 1.00 82.31 223 ARG A O 1
ATOM 1778 N N . ASN A 1 224 ? -22.239 10.150 8.681 1.00 76.06 224 ASN A N 1
ATOM 1779 C CA . ASN A 1 224 ? -21.860 8.756 8.457 1.00 76.06 224 ASN A CA 1
ATOM 1780 C C . ASN A 1 224 ? -21.816 7.969 9.776 1.00 76.06 224 ASN A C 1
ATOM 1782 O O . ASN A 1 224 ? -22.315 6.849 9.831 1.00 76.06 224 ASN A O 1
ATOM 1786 N N . ILE A 1 225 ? -21.287 8.567 10.850 1.00 74.19 225 ILE A N 1
ATOM 1787 C CA . ILE A 1 225 ? -21.269 7.943 12.181 1.00 74.19 225 ILE A CA 1
ATOM 1788 C C . ILE A 1 225 ? -22.696 7.724 12.693 1.00 74.19 225 ILE A C 1
ATOM 1790 O O . ILE A 1 225 ? -23.010 6.623 13.130 1.00 74.19 225 ILE A O 1
ATOM 1794 N N . CYS A 1 226 ? -23.577 8.723 12.598 1.00 79.44 226 CYS A N 1
ATOM 1795 C CA . CYS A 1 226 ? -24.976 8.568 13.004 1.00 79.44 226 CYS A CA 1
ATOM 1796 C C . CYS A 1 226 ? -25.737 7.557 12.132 1.00 79.44 226 CYS A C 1
ATOM 1798 O O . CYS A 1 226 ? -26.577 6.822 12.639 1.00 79.44 226 CYS A O 1
ATOM 1800 N N . ALA A 1 227 ? -25.434 7.470 10.835 1.00 72.00 227 ALA A N 1
ATOM 1801 C CA . ALA A 1 227 ? -26.027 6.456 9.965 1.00 72.00 227 ALA A CA 1
ATOM 1802 C C . ALA A 1 227 ? -25.599 5.030 10.359 1.00 72.00 227 ALA A C 1
ATOM 1804 O O . ALA A 1 227 ? -26.398 4.104 10.256 1.00 72.00 227 ALA A O 1
ATOM 1805 N N . ALA A 1 228 ? -24.358 4.855 10.823 1.00 67.81 228 ALA A N 1
ATOM 1806 C CA . ALA A 1 228 ? -23.816 3.553 11.207 1.00 67.81 228 ALA A CA 1
ATOM 1807 C C . ALA A 1 228 ? -24.154 3.142 12.652 1.00 67.81 228 ALA A C 1
ATOM 1809 O O . ALA A 1 228 ? -24.425 1.972 12.908 1.00 67.81 228 ALA A O 1
ATOM 1810 N N . LEU A 1 229 ? -24.109 4.084 13.599 1.00 69.75 229 LEU A N 1
ATOM 1811 C CA . LEU A 1 229 ? -24.227 3.828 15.042 1.00 69.75 229 LEU A CA 1
ATOM 1812 C C . LEU A 1 229 ? -25.577 4.257 15.638 1.00 69.75 229 LEU A C 1
ATOM 1814 O O . LEU A 1 229 ? -25.818 4.026 16.821 1.00 69.75 229 LEU A O 1
ATOM 1818 N N . GLY A 1 230 ? -26.454 4.862 14.836 1.00 75.81 230 GLY A N 1
ATOM 1819 C CA . GLY A 1 230 ? -27.757 5.373 15.256 1.00 75.81 230 GLY A CA 1
ATOM 1820 C C . GLY A 1 230 ? -27.800 6.899 15.365 1.00 75.81 230 GLY A C 1
ATOM 1821 O O . GLY A 1 230 ? -26.791 7.569 15.611 1.00 75.81 230 GLY A O 1
ATOM 1822 N N . GLU A 1 231 ? -28.993 7.467 15.168 1.00 87.31 231 GLU A N 1
ATOM 1823 C CA . GLU A 1 231 ? -29.195 8.910 15.292 1.00 87.31 231 GLU A CA 1
ATOM 1824 C C . GLU A 1 231 ? -28.762 9.417 16.673 1.00 87.31 231 GLU A C 1
ATOM 1826 O O . GLU A 1 231 ? -29.064 8.824 17.706 1.00 87.31 231 GLU A O 1
ATOM 1831 N N . GLY A 1 232 ? -28.035 10.536 16.687 1.00 85.81 232 GLY A N 1
ATOM 1832 C CA . GLY A 1 232 ? -27.538 11.145 17.920 1.00 85.81 232 GLY A CA 1
ATOM 1833 C C . GLY A 1 232 ? -26.258 10.522 18.480 1.00 85.81 232 GLY A C 1
ATOM 1834 O O . GLY A 1 232 ? -25.758 11.039 19.477 1.00 85.81 232 GLY A O 1
ATOM 1835 N N . ALA A 1 233 ? -25.683 9.496 17.836 1.00 81.00 233 ALA A N 1
ATOM 1836 C CA . ALA A 1 233 ? -24.407 8.904 18.254 1.00 81.00 233 ALA A CA 1
ATOM 1837 C C . ALA A 1 233 ? -23.288 9.952 18.393 1.00 81.00 233 ALA A C 1
ATOM 1839 O O . ALA A 1 233 ? -22.474 9.875 19.311 1.00 81.00 233 ALA A O 1
ATOM 1840 N N . VAL A 1 234 ? -23.265 10.953 17.505 1.00 84.00 234 VAL A N 1
ATOM 1841 C CA . VAL A 1 234 ? -22.360 12.106 17.589 1.00 84.00 234 VAL A CA 1
ATOM 1842 C C . VAL A 1 234 ? -23.036 13.386 17.101 1.00 84.00 234 VAL A C 1
ATOM 1844 O O . VAL A 1 234 ? -23.833 13.384 16.162 1.00 84.00 234 VAL A O 1
ATOM 1847 N N . ALA A 1 235 ? -22.671 14.525 17.692 1.00 87.12 235 ALA A N 1
ATOM 1848 C CA . ALA A 1 235 ? -23.051 15.832 17.162 1.00 87.12 235 ALA A CA 1
ATOM 1849 C C . ALA A 1 235 ? -22.015 16.337 16.144 1.00 87.12 235 ALA A C 1
ATOM 1851 O O . ALA A 1 235 ? -20.811 16.178 16.340 1.00 87.12 235 ALA A O 1
ATOM 1852 N N . VAL A 1 236 ? -22.455 17.080 15.118 1.00 86.06 236 VAL A N 1
ATOM 1853 C CA . VAL A 1 236 ? -21.550 17.742 14.147 1.00 86.06 236 VAL A CA 1
ATOM 1854 C C . VAL A 1 236 ? -20.480 18.586 14.848 1.00 86.06 236 VAL A C 1
ATOM 1856 O O . VAL A 1 236 ? -19.336 18.645 14.400 1.00 86.06 236 VAL A O 1
ATOM 1859 N N . ARG A 1 237 ? -20.834 19.229 15.968 1.00 85.44 237 ARG A N 1
ATOM 1860 C CA . ARG A 1 237 ? -19.889 19.997 16.786 1.00 85.44 237 ARG A CA 1
ATOM 1861 C C . ARG A 1 237 ? -18.772 19.121 17.360 1.00 85.44 237 ARG A C 1
ATOM 1863 O O . ARG A 1 237 ? -17.623 19.523 17.254 1.00 85.44 237 ARG A O 1
ATOM 1870 N N . MET A 1 238 ? -19.095 17.936 17.881 1.00 82.75 238 MET A N 1
ATOM 1871 C CA . MET A 1 238 ? -18.094 16.997 18.403 1.00 82.75 238 MET A CA 1
ATOM 1872 C C . MET A 1 238 ? -17.120 16.588 17.299 1.00 82.75 238 MET A C 1
ATOM 1874 O O . MET A 1 238 ? -15.913 16.691 17.477 1.00 82.75 238 MET A O 1
ATOM 1878 N N . CYS A 1 239 ? -17.624 16.253 16.106 1.00 82.81 239 CYS A N 1
ATOM 1879 C CA . CYS A 1 239 ? -16.753 15.932 14.974 1.00 82.81 239 CYS A CA 1
ATOM 1880 C C . CYS A 1 239 ? -15.887 17.124 14.538 1.00 82.81 239 CYS A C 1
ATOM 1882 O O . CYS A 1 239 ? -14.732 16.935 14.168 1.00 82.81 239 CYS A O 1
ATOM 1884 N N . ARG A 1 240 ? -16.394 18.363 14.594 1.00 84.38 240 ARG A N 1
ATOM 1885 C CA . ARG A 1 240 ? -15.576 19.560 14.319 1.00 84.38 240 ARG A CA 1
ATOM 1886 C C . ARG A 1 240 ? -14.468 19.743 15.354 1.00 84.38 240 ARG A C 1
ATOM 1888 O O . ARG A 1 240 ? -13.345 20.071 14.969 1.00 84.38 240 ARG A O 1
ATOM 1895 N N . ASP A 1 241 ? -14.778 19.515 16.626 1.00 83.19 241 ASP A N 1
ATOM 1896 C CA . ASP A 1 241 ? -13.819 19.615 17.724 1.00 83.19 241 ASP A CA 1
ATOM 1897 C C . ASP A 1 241 ? -12.747 18.516 17.607 1.00 83.19 241 ASP A C 1
ATOM 1899 O O . ASP A 1 241 ? -11.558 18.820 17.714 1.00 83.19 241 ASP A O 1
ATOM 1903 N N . TRP A 1 242 ? -13.125 17.282 17.251 1.00 80.62 242 TRP A N 1
ATOM 1904 C CA . TRP A 1 242 ? -12.183 16.213 16.897 1.00 80.62 242 TRP A CA 1
ATOM 1905 C C . TRP A 1 242 ? -11.285 16.604 15.721 1.00 80.62 242 TRP A C 1
ATOM 1907 O O . TRP A 1 242 ? -10.068 16.555 15.845 1.00 80.62 242 TRP A O 1
ATOM 1917 N N . PHE A 1 243 ? -11.846 17.089 14.608 1.00 78.62 243 PHE A N 1
ATOM 1918 C CA . PHE A 1 243 ? -11.055 17.514 13.443 1.00 78.62 243 PHE A CA 1
ATOM 1919 C C . PHE A 1 243 ? -10.066 18.637 13.786 1.00 78.62 243 PHE A C 1
ATOM 1921 O O . PHE A 1 243 ? -8.969 18.688 13.232 1.00 78.62 243 PHE A O 1
ATOM 1928 N N . LYS A 1 244 ? -10.440 19.558 14.684 1.00 81.06 244 LYS A N 1
ATOM 1929 C CA . LYS A 1 244 ? -9.530 20.601 15.167 1.00 81.06 244 LYS A CA 1
ATOM 1930 C C . LYS A 1 244 ? -8.378 19.997 15.973 1.00 81.06 244 LYS A C 1
ATOM 1932 O O . LYS A 1 244 ? -7.231 20.317 15.692 1.00 81.06 244 LYS A O 1
ATOM 1937 N N . ARG A 1 245 ? -8.682 19.100 16.910 1.00 79.12 245 ARG A N 1
ATOM 1938 C CA . ARG A 1 245 ? -7.688 18.435 17.765 1.00 79.12 245 ARG A CA 1
ATOM 1939 C C . ARG A 1 245 ? -6.734 17.548 16.975 1.00 79.12 245 ARG A C 1
ATOM 1941 O O . ARG A 1 245 ? -5.529 17.628 17.184 1.00 79.12 245 ARG A O 1
ATOM 1948 N N . PHE A 1 246 ? -7.245 16.79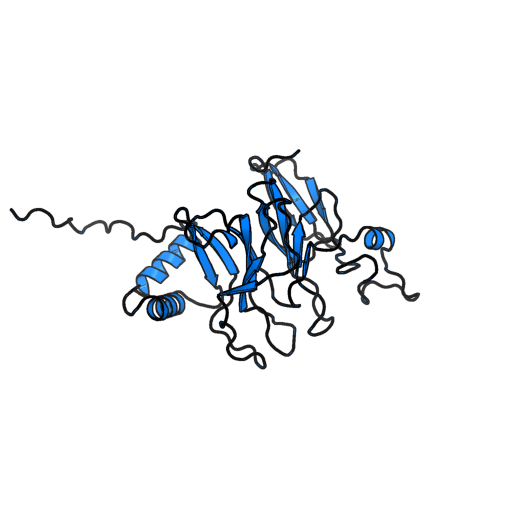9 16.000 1.00 77.94 246 PHE A N 1
ATOM 1949 C CA . PHE A 1 246 ? -6.423 15.970 15.118 1.00 77.94 246 PHE A CA 1
ATOM 1950 C C . PHE A 1 246 ? -5.403 16.807 14.340 1.00 77.94 246 PHE A C 1
ATOM 1952 O O . PHE A 1 246 ? -4.246 16.411 14.235 1.00 77.94 246 PHE A O 1
ATOM 1959 N N . ARG A 1 247 ? -5.781 18.006 13.865 1.00 70.88 247 ARG A N 1
ATOM 1960 C CA . ARG A 1 247 ? -4.836 18.946 13.226 1.00 70.88 247 ARG A CA 1
ATOM 1961 C C . ARG A 1 247 ? -3.751 19.462 14.171 1.00 70.88 247 ARG A C 1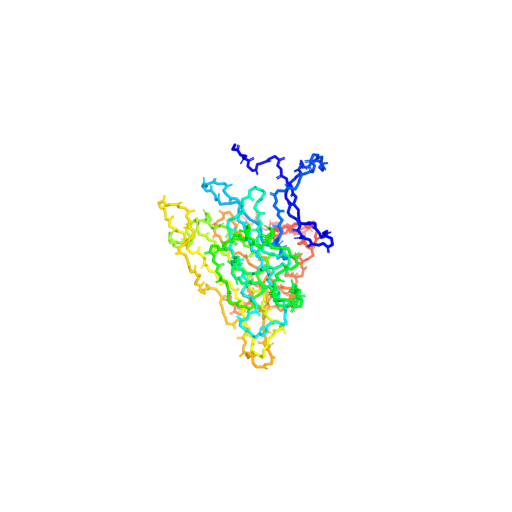
ATOM 1963 O O . ARG A 1 247 ? -2.692 19.865 13.708 1.00 70.88 247 ARG A O 1
ATOM 1970 N N . GLU A 1 248 ? -4.019 19.456 15.469 1.00 78.81 248 GLU A N 1
ATOM 1971 C CA . GLU A 1 248 ? -3.085 19.854 16.525 1.00 78.81 248 GLU A CA 1
ATOM 1972 C C . GLU A 1 248 ? -2.305 18.643 17.092 1.00 78.81 248 GLU A C 1
ATOM 1974 O O . GLU A 1 248 ? -1.508 18.804 18.012 1.00 78.81 248 GLU A O 1
ATOM 1979 N N . GLY A 1 249 ? -2.506 17.434 16.541 1.00 62.56 249 GLY A N 1
ATOM 198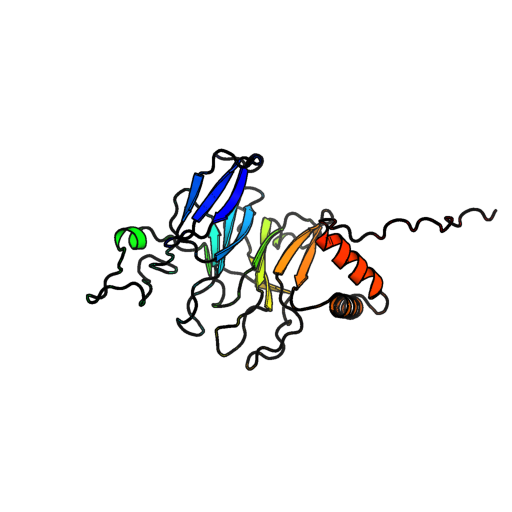0 C CA . GLY A 1 249 ? -1.830 16.194 16.950 1.00 62.56 249 GLY A CA 1
ATOM 1981 C C . GLY A 1 249 ? -2.474 15.451 18.129 1.00 62.56 249 GLY A C 1
ATOM 1982 O O . GLY A 1 249 ? -1.960 14.419 18.559 1.00 62.56 249 GLY A O 1
ATOM 1983 N N . ASP A 1 250 ? -3.602 15.933 18.653 1.00 74.50 250 ASP A N 1
ATOM 1984 C CA . ASP A 1 250 ? -4.359 15.292 19.735 1.00 74.50 250 ASP A CA 1
ATOM 1985 C C . ASP A 1 250 ? -5.402 14.333 19.151 1.00 74.50 250 ASP A C 1
ATOM 1987 O O . ASP A 1 250 ? -6.464 14.761 18.708 1.00 74.50 250 ASP A O 1
ATOM 1991 N N . MET A 1 251 ? -5.096 13.033 19.176 1.00 73.94 251 MET A N 1
ATOM 1992 C CA . MET A 1 251 ? -5.930 11.963 18.609 1.00 73.94 251 MET A CA 1
ATOM 1993 C C . MET A 1 251 ? -7.015 11.427 19.560 1.00 73.94 251 MET A C 1
ATOM 1995 O O . MET A 1 251 ? -7.626 10.400 19.265 1.00 73.94 251 MET A O 1
ATOM 1999 N N . SER A 1 252 ? -7.255 12.060 20.714 1.00 73.81 252 SER A N 1
ATOM 2000 C CA . SER A 1 252 ? -8.284 11.576 21.640 1.00 73.81 252 SER A CA 1
ATOM 2001 C C . SER A 1 252 ? -9.698 11.896 21.135 1.00 73.81 252 SER A C 1
ATOM 2003 O O . SER A 1 252 ? -9.990 12.988 20.648 1.00 73.81 252 SER A O 1
ATOM 2005 N N . LEU A 1 253 ? -10.588 10.913 21.282 1.00 70.88 253 LEU A N 1
ATOM 2006 C CA . LEU A 1 253 ? -12.016 11.024 20.975 1.00 70.88 253 LEU A CA 1
ATOM 2007 C C . LEU A 1 253 ? -12.842 11.490 22.183 1.00 70.88 253 LEU A C 1
ATOM 2009 O O . LEU A 1 253 ? -14.011 11.831 22.033 1.00 70.88 253 LEU A O 1
ATOM 2013 N N . GLU A 1 254 ? -12.245 11.521 23.375 1.00 75.44 254 GLU A N 1
ATOM 2014 C CA . GLU A 1 254 ? -12.923 11.900 24.614 1.00 75.44 254 GLU A CA 1
ATOM 2015 C C . GLU A 1 254 ? -13.162 13.408 24.655 1.00 75.44 254 GLU A C 1
ATOM 2017 O O . GLU A 1 254 ? -12.254 14.199 24.377 1.00 75.44 254 GLU A O 1
ATOM 2022 N N . ASP A 1 255 ? -14.369 13.823 25.034 1.00 62.78 255 ASP A N 1
ATOM 2023 C CA . ASP A 1 255 ? -14.642 15.229 25.308 1.00 62.78 255 ASP A CA 1
ATOM 2024 C C . ASP A 1 255 ? -13.829 15.676 26.527 1.00 62.78 255 ASP A C 1
ATOM 2026 O O . ASP A 1 255 ? -13.882 15.064 27.596 1.00 62.78 255 ASP A O 1
ATOM 2030 N N . ARG A 1 256 ? -13.083 16.780 26.389 1.00 59.97 256 ARG A N 1
ATOM 2031 C CA . ARG A 1 256 ? -12.431 17.394 27.551 1.00 59.97 256 ARG A CA 1
ATOM 2032 C C . ARG A 1 256 ? -13.515 17.822 28.549 1.00 59.97 256 ARG A C 1
ATOM 2034 O O . ARG A 1 256 ? -14.547 18.348 28.114 1.00 59.97 256 ARG A O 1
ATOM 2041 N N . PRO A 1 257 ? -13.290 17.667 29.867 1.00 52.34 257 PRO A N 1
ATOM 2042 C CA . PRO A 1 257 ? -14.218 18.164 30.871 1.00 52.34 257 PRO A CA 1
ATOM 2043 C C . PRO A 1 257 ? -14.524 19.636 30.596 1.00 52.34 257 PRO A C 1
ATOM 2045 O O . PRO A 1 257 ? -13.616 20.463 30.479 1.00 52.34 257 PRO A O 1
ATOM 2048 N N . LYS A 1 258 ? -15.808 19.968 30.447 1.00 49.22 258 LYS A N 1
ATOM 2049 C CA . LYS A 1 258 ? -16.227 21.359 30.276 1.00 49.22 258 LYS A CA 1
ATOM 2050 C C . LYS A 1 258 ? -15.893 22.099 31.568 1.00 49.22 258 LYS A C 1
ATOM 2052 O O . LYS A 1 258 ? -16.483 21.810 32.606 1.00 49.22 258 LYS A O 1
ATOM 2057 N N . SER A 1 259 ? -14.977 23.063 31.513 1.00 47.03 259 SER A N 1
ATOM 2058 C CA . SER A 1 259 ? -14.766 23.983 32.629 1.00 47.03 259 SER A CA 1
ATOM 2059 C C . SER A 1 259 ? -16.076 24.733 32.884 1.00 47.03 259 SER A C 1
ATOM 2061 O O . SER A 1 259 ? -16.515 25.502 32.028 1.00 47.03 259 SER A O 1
ATOM 2063 N N . GLY A 1 260 ? -16.712 24.483 34.031 1.00 51.62 260 GLY A N 1
ATOM 2064 C CA . GLY A 1 260 ? -17.866 25.258 34.495 1.00 51.62 260 GLY A CA 1
ATOM 2065 C C . GLY A 1 260 ? -19.205 24.525 34.615 1.00 51.62 260 GLY A C 1
ATOM 2066 O O . GLY A 1 260 ? -20.198 25.194 34.884 1.00 51.62 260 GLY A O 1
ATOM 2067 N N . ARG A 1 261 ? -19.278 23.193 34.460 1.00 39.66 261 ARG A N 1
ATOM 2068 C CA . ARG A 1 261 ? -20.470 22.432 34.888 1.00 39.66 261 ARG A CA 1
ATOM 2069 C C . ARG A 1 261 ? -20.134 21.626 36.148 1.00 39.66 261 ARG A C 1
ATOM 2071 O O . ARG A 1 261 ? -19.271 20.755 36.051 1.00 39.66 261 ARG A O 1
ATOM 2078 N N . PRO A 1 262 ? -20.759 21.903 37.306 1.00 39.62 262 PRO A N 1
ATOM 2079 C CA . PRO A 1 262 ? -20.630 21.042 38.473 1.00 39.62 262 PRO A CA 1
ATOM 2080 C C . PRO A 1 262 ? -21.077 19.624 38.108 1.00 39.62 262 PRO A C 1
ATOM 2082 O O . PRO A 1 262 ? -22.072 19.451 37.399 1.00 39.62 262 PRO A O 1
ATOM 2085 N N . LEU A 1 263 ? -20.324 18.623 38.559 1.00 41.09 263 LEU A N 1
ATOM 2086 C CA . LEU A 1 263 ? -20.799 17.246 38.585 1.00 41.09 263 LEU A CA 1
ATOM 2087 C C . LEU A 1 263 ? -21.937 17.209 39.609 1.00 41.09 263 LEU A C 1
ATOM 2089 O O . LEU A 1 263 ? -21.693 17.339 40.804 1.00 41.09 263 LEU A O 1
ATOM 2093 N N . GLU A 1 264 ? -23.179 17.118 39.141 1.00 46.00 264 GLU A N 1
ATOM 2094 C CA . GLU A 1 264 ? -24.316 16.813 40.007 1.00 46.00 264 GLU A CA 1
ATOM 2095 C C . GLU A 1 264 ? -24.161 15.378 40.517 1.00 46.00 264 GLU A C 1
ATOM 2097 O O . GLU A 1 264 ? -24.538 14.409 39.862 1.00 46.00 264 GLU A O 1
ATOM 2102 N N . SER A 1 265 ? -23.579 15.260 41.703 1.00 50.66 265 SER A N 1
ATOM 2103 C CA . SER A 1 265 ? -23.846 14.174 42.637 1.00 50.66 265 SER A CA 1
ATOM 2104 C C . SER A 1 265 ? -23.666 14.717 44.050 1.00 50.66 265 SER A C 1
ATOM 2106 O O . SER A 1 265 ? -22.669 14.433 44.696 1.00 50.66 265 SER A O 1
ATOM 2108 N N . ASP A 1 266 ? -24.619 15.545 44.469 1.00 41.44 266 ASP A N 1
ATOM 2109 C CA . ASP A 1 266 ? -24.930 15.816 45.874 1.00 41.44 266 ASP A CA 1
ATOM 2110 C C . ASP A 1 266 ? -26.425 16.164 45.956 1.00 41.44 266 ASP A C 1
ATOM 2112 O O . ASP A 1 266 ? -26.831 17.320 46.062 1.00 41.44 266 ASP A O 1
ATOM 2116 N N . ILE A 1 267 ? -27.264 15.133 45.848 1.00 41.03 267 ILE A N 1
ATOM 2117 C CA . ILE A 1 267 ? -28.602 15.133 46.441 1.00 41.03 267 ILE A CA 1
ATOM 2118 C C . ILE A 1 267 ? -28.649 13.886 47.329 1.00 41.03 267 ILE A C 1
ATOM 2120 O O . ILE A 1 267 ? -28.282 12.803 46.877 1.00 41.03 267 ILE A O 1
ATOM 2124 N N . GLN A 1 268 ? -29.001 14.141 48.591 1.00 38.81 268 GLN A N 1
ATOM 2125 C CA . GLN A 1 268 ? -28.970 13.291 49.789 1.00 38.81 268 GLN A CA 1
ATOM 2126 C C . GLN A 1 268 ? -29.415 11.837 49.620 1.00 38.81 268 GLN A C 1
ATOM 2128 O O . GLN A 1 268 ? -30.406 11.595 48.897 1.00 38.81 268 GLN A O 1
#

Organism: NCBI:txid392030

Radius of gyration: 21.49 Å; chains: 1; bounding box: 52×45×80 Å

pLDDT: mean 86.53, std 15.78, range [32.84, 98.81]

InterPro domains:
  IPR011041 Soluble quinoprotein glucose/sorbosone dehydrogenase, beta-propeller domain superfamily [SSF50952] (26-217)
  IPR011042 Six-bladed beta-propeller, TolB-like [G3DSA:2.120.10.30] (10-226)
  IPR054539 Pyrroloquinoline quinone-dependent pyranose dehydrogenase, beta-propeller domain [PF22807] (112-215)

Foldseek 3Di:
DDDPDFWDWDWDDDPAWTFIWIAGPVRHDIDTFETAADAWAAWDQQPPPRFIKTWGADDADPAQQPDFTAIATDGGHAHAQPPFAHQALVGGDQVQADPVRHGPCNVRSNRHDHGLETHGHQLQWHYKDQQCADPDPPQSHSWMKIARQWGDRHQFIDHQFIKIFGADPPPSGTPHYIGTDGDDQQPGGRVRDGLFGWHYWDQDPNRDIDTDGPVDDLVSVQVVCCVVVHNPPDDSVLSVVCVVCVVVVNNDSDDDPPPPDDDPDDDD

Secondary structure (DSSP, 8-state):
---TTSEEEEEE--TTT-EEEEEETTS-S-EEEEE--SEEEEEEE-TTT--EEEEEE--SSS-TT-S--EEEE--TT-B--TTTBSSSTT-B-GGGB-TTS-BS-HHHHTTBPPPSEEPPTT--EEEEEE---SSS-GGGTT-EEEEE---SSSSS----EEEEE-B-TTT-SB-S--EEEE---EEETTTTEES--EEEEEE-TTS-EEEEESS--HHHHHHHHHHHH-TTSS-HHHHHHHHHHHHTT----SPPP-TT--------

Sequence (268 aa):
MLTGREKSFLLRLNAFLNILVCLGIDGSNQTTFTYGLRNTVGLAFHPITNDLYVTCQERDELGDDLVPDYFTRIQEHGFYGWPFAYMSSNLTDPRRRLSNGTSERPDLVSLTQTPDILFQAHSAVLDMRFYTGNQFPSRYKNGAFAAFHGSWNRNNGTGYKIVFIPFNSNTYRPIGYYEDFVYGFLTNPSGPDTFGRPVGILVMKDGSLLFSDDGNNATTAARNICAALGEGAVAVRMCRDWFKRFREGDMSLEDRPKSGRPLESDIQ